Protein AF-A0A4R5LNB1-F1 (afdb_monomer_lite)

pLDDT: mean 91.98, std 10.38, range [32.25, 98.75]

Radius of gyration: 25.44 Å; chains: 1; bounding box: 56×57×67 Å

Sequence (341 aa):
MPLQDDVNAILVALEAKHQRCTYNAMATFLGISLPSLFSALGQRRPHASWIVNQKTLKPTKYTKAQEHPYLYDNPEVISSDQELATFLGQVAGTPEAEPVVTYTETACYGVDGCKGGWLFANILGGELSFGTVPNVGDLVEKVADGSHIFIDIPIGLRSKSADARLCDQEARQILKPRRTSSVFNAPIRELLSAEDYASANALSKRLINKGISKQSFNIMDKIREVDGLLQGSSKARALVREVHPEVCFWAIAEGNAMKYGKKTEEGFKERLEYIQRYLPNAGQTILAALDHYPRSYVAKDDILDAVVAAITAAHPERWATLPAAPDLDATGLPMEMVYLK

Organism: NCBI:txid2547392

Structure (mmCIF, N/CA/C/O backbone):
data_AF-A0A4R5LNB1-F1
#
_entry.id   AF-A0A4R5LNB1-F1
#
loop_
_atom_site.group_PDB
_atom_site.id
_atom_site.type_symbol
_atom_site.label_atom_id
_atom_site.label_alt_id
_atom_site.label_comp_id
_atom_site.label_asym_id
_atom_site.label_entity_id
_atom_site.label_seq_id
_atom_site.pdbx_PDB_ins_code
_atom_site.Cartn_x
_atom_site.Cartn_y
_atom_site.Cartn_z
_atom_site.occupancy
_atom_site.B_iso_or_equiv
_atom_site.auth_seq_id
_atom_site.auth_comp_id
_atom_site.auth_asym_id
_atom_site.auth_atom_id
_atom_site.pdbx_PDB_model_num
ATOM 1 N N . MET A 1 1 ? 2.591 16.943 29.808 1.00 50.84 1 MET A N 1
ATOM 2 C CA . MET A 1 1 ? 2.008 16.411 28.564 1.00 50.84 1 MET A CA 1
ATOM 3 C C . MET A 1 1 ? 0.747 15.589 28.804 1.00 50.84 1 MET A C 1
ATOM 5 O O . MET A 1 1 ? -0.245 16.043 28.265 1.00 50.84 1 MET A O 1
ATOM 9 N N . PRO A 1 2 ? 0.698 14.544 29.663 1.00 70.75 2 PRO A N 1
ATOM 10 C CA . PRO A 1 2 ? -0.504 13.693 29.770 1.00 70.75 2 PRO A CA 1
ATOM 11 C C . PRO A 1 2 ? -1.771 14.470 30.165 1.00 70.75 2 PRO A C 1
ATOM 13 O O . PRO A 1 2 ? -2.796 14.354 29.514 1.00 70.75 2 PRO A O 1
ATOM 16 N N . LEU A 1 3 ? -1.653 15.402 31.118 1.00 78.19 3 LEU A N 1
ATOM 17 C CA . LEU A 1 3 ? -2.794 16.187 31.601 1.00 78.19 3 LEU A CA 1
ATOM 18 C C . LEU A 1 3 ? -3.522 17.005 30.516 1.00 78.19 3 LEU A C 1
AT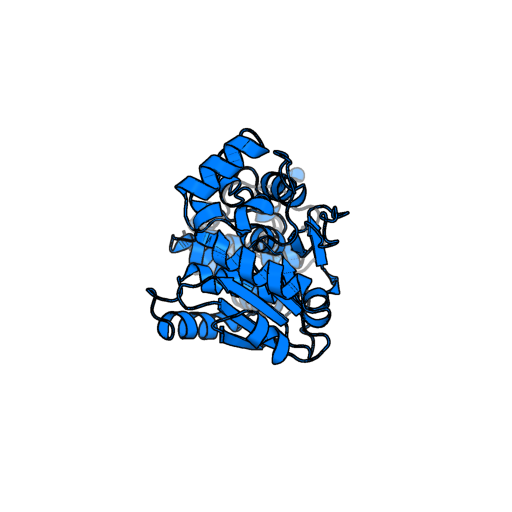OM 20 O O . LEU A 1 3 ? -4.727 17.214 30.608 1.00 78.19 3 LEU A O 1
ATOM 24 N N . GLN A 1 4 ? -2.797 17.520 29.517 1.00 80.81 4 GLN A N 1
ATOM 25 C CA . GLN A 1 4 ? -3.423 18.312 28.454 1.00 80.81 4 GLN A CA 1
ATOM 26 C C . GLN A 1 4 ? -4.252 17.417 27.529 1.00 80.81 4 GLN A C 1
ATOM 28 O O . GLN A 1 4 ? -5.324 17.827 27.085 1.00 80.81 4 GLN A O 1
ATOM 33 N N . ASP A 1 5 ? -3.749 16.212 27.269 1.00 76.69 5 ASP A N 1
ATOM 34 C CA . ASP A 1 5 ? -4.402 15.216 26.431 1.00 76.69 5 ASP A CA 1
ATOM 35 C C . ASP A 1 5 ? -5.646 14.662 27.146 1.00 76.69 5 ASP A C 1
ATOM 37 O O . ASP A 1 5 ? -6.717 14.630 26.545 1.00 76.69 5 ASP A O 1
ATOM 41 N N . ASP A 1 6 ? -5.556 14.386 28.454 1.00 85.38 6 ASP A N 1
ATOM 42 C CA . ASP A 1 6 ? -6.689 13.935 29.280 1.00 85.38 6 ASP A CA 1
ATOM 43 C C . ASP A 1 6 ? -7.822 14.976 29.332 1.00 85.38 6 ASP A C 1
ATOM 45 O O . ASP A 1 6 ? -9.002 14.656 29.174 1.00 85.38 6 ASP A O 1
ATOM 49 N N . VAL A 1 7 ? -7.475 16.257 29.513 1.00 90.50 7 VAL A N 1
ATOM 50 C CA . VAL A 1 7 ? -8.450 17.360 29.512 1.00 90.50 7 VAL A CA 1
ATOM 51 C C . VAL A 1 7 ? -9.129 17.484 28.150 1.00 90.50 7 VAL A C 1
ATOM 53 O O . VAL A 1 7 ? -10.349 17.630 28.094 1.00 90.50 7 VAL A O 1
ATOM 56 N N . ASN A 1 8 ? -8.365 17.409 27.057 1.00 87.56 8 ASN A N 1
ATOM 57 C CA . ASN A 1 8 ? -8.922 17.484 25.707 1.00 87.56 8 ASN A CA 1
ATOM 58 C C . ASN A 1 8 ? -9.829 16.283 25.396 1.00 87.56 8 ASN A C 1
ATOM 60 O O . ASN A 1 8 ? -10.899 16.480 24.828 1.00 87.56 8 ASN A O 1
ATOM 64 N N . ALA A 1 9 ? -9.459 15.068 25.809 1.00 84.94 9 ALA A N 1
ATOM 65 C CA . ALA A 1 9 ? -10.275 13.872 25.600 1.00 84.94 9 ALA A CA 1
ATOM 66 C C . ALA A 1 9 ? -11.657 13.995 26.264 1.00 84.94 9 ALA A C 1
ATOM 68 O O . ALA A 1 9 ? -12.681 13.698 25.649 1.00 84.94 9 ALA A O 1
ATOM 69 N N . ILE A 1 10 ? -11.708 14.516 27.494 1.00 93.19 10 ILE A N 1
ATOM 70 C CA . ILE A 1 10 ? -12.975 14.769 28.193 1.00 93.19 10 ILE A CA 1
ATOM 71 C C . ILE A 1 10 ? -13.798 15.848 27.478 1.00 93.19 10 ILE A C 1
ATOM 73 O O . ILE A 1 10 ? -15.010 15.698 27.346 1.00 93.19 10 ILE A O 1
ATOM 77 N N . LEU A 1 11 ? -13.170 16.930 27.002 1.00 93.88 11 LEU A N 1
ATOM 78 C CA . LEU A 1 11 ? -13.881 17.983 26.265 1.00 93.88 11 LEU A CA 1
ATOM 79 C C . LEU A 1 11 ? -14.493 17.462 24.960 1.00 93.88 11 LEU A C 1
ATOM 81 O O . LEU A 1 11 ? -15.626 17.820 24.652 1.00 93.88 11 LEU A O 1
ATOM 85 N N . VAL A 1 12 ? -13.785 16.592 24.234 1.00 88.38 12 VAL A N 1
ATOM 86 C CA . VAL A 1 12 ? -14.306 15.918 23.032 1.00 88.38 12 VAL A CA 1
ATOM 87 C C . VAL A 1 12 ? -15.528 15.065 23.374 1.00 88.38 12 VAL A C 1
ATOM 89 O O . VAL A 1 12 ? -16.555 15.184 22.713 1.00 88.38 12 VAL A O 1
ATOM 92 N N . ALA A 1 13 ? -15.459 14.264 24.441 1.00 89.81 13 ALA A N 1
ATOM 93 C CA . ALA A 1 13 ? -16.582 13.432 24.875 1.00 89.81 13 ALA A CA 1
ATOM 94 C C . ALA A 1 13 ? -17.822 14.263 25.251 1.00 89.81 13 ALA A C 1
ATOM 96 O O . ALA A 1 13 ? -18.943 13.933 24.864 1.00 89.81 13 ALA A O 1
ATOM 97 N N . LEU A 1 14 ? -17.618 15.357 25.991 1.00 94.06 14 LEU A N 1
ATOM 98 C CA . LEU A 1 14 ? -18.675 16.298 26.362 1.00 94.06 14 LEU A CA 1
ATOM 99 C C . LEU A 1 14 ? -19.299 16.960 25.129 1.00 94.06 14 LEU A C 1
ATOM 101 O O . LEU A 1 14 ? -20.522 17.032 25.026 1.00 94.06 14 LEU A O 1
ATOM 105 N N . GLU A 1 15 ? -18.471 17.386 24.175 1.00 92.88 15 GLU A N 1
ATOM 106 C CA . GLU A 1 15 ? -18.930 17.990 22.927 1.00 92.88 15 GLU A CA 1
ATOM 107 C C . GLU A 1 15 ? -19.766 17.020 22.096 1.00 92.88 15 GLU A C 1
ATOM 109 O O . GLU A 1 15 ? -20.862 17.386 21.688 1.00 92.88 15 GLU A O 1
ATOM 114 N N . ALA A 1 16 ? -19.322 15.772 21.927 1.00 87.12 16 ALA A N 1
ATOM 115 C CA . ALA A 1 16 ? -20.009 14.765 21.116 1.00 87.12 16 ALA A CA 1
ATOM 116 C C . ALA A 1 16 ? -21.446 14.464 21.584 1.00 87.12 16 ALA A C 1
ATOM 118 O O . ALA A 1 16 ? -22.304 14.093 20.784 1.00 87.12 16 ALA A O 1
ATOM 119 N N . LYS A 1 17 ? -21.736 14.623 22.882 1.00 91.19 17 LYS A N 1
ATOM 120 C CA . LYS A 1 17 ? -23.074 14.390 23.459 1.00 91.19 17 LYS A CA 1
ATOM 121 C C . LYS A 1 17 ? -23.791 15.671 23.889 1.00 91.19 17 LYS A C 1
ATOM 123 O O . LYS A 1 17 ? -24.790 15.595 24.601 1.00 91.19 17 LYS A O 1
ATOM 128 N N . HIS A 1 18 ? -23.283 16.838 23.487 1.00 94.81 18 HIS A N 1
ATOM 129 C CA . HIS A 1 18 ? -23.789 18.153 23.896 1.00 94.81 18 HIS A CA 1
ATOM 130 C C . HIS A 1 18 ? -23.947 18.270 25.428 1.00 94.81 18 HIS A C 1
ATOM 132 O O . HIS A 1 18 ? -24.907 18.850 25.938 1.00 94.81 18 HIS A O 1
ATOM 138 N N . GLN A 1 19 ? -23.017 17.685 26.182 1.00 97.31 19 GLN A N 1
ATOM 139 C CA . GLN A 1 19 ? -23.106 17.517 27.626 1.00 97.31 19 GLN A CA 1
ATOM 140 C C . GLN A 1 19 ? -22.237 18.549 28.349 1.00 97.31 19 GLN A C 1
ATOM 142 O O . GLN A 1 19 ? -21.044 18.679 28.096 1.00 97.31 19 GLN A O 1
ATOM 147 N N . ARG A 1 20 ? -22.810 19.269 29.318 1.00 98.12 20 ARG A N 1
ATOM 148 C CA . ARG A 1 20 ? -22.049 20.170 30.200 1.00 98.12 20 ARG A CA 1
ATOM 149 C C . ARG A 1 20 ? -21.542 19.439 31.440 1.00 98.12 20 ARG A C 1
ATOM 151 O O . ARG A 1 20 ? -22.225 18.557 31.963 1.00 98.12 20 ARG A O 1
ATOM 158 N N . CYS A 1 21 ? -20.385 19.862 31.948 1.00 97.56 21 CYS A N 1
ATOM 159 C CA . CYS A 1 21 ? -19.756 19.326 33.158 1.00 97.56 21 CYS A CA 1
ATOM 160 C C . CYS A 1 21 ? -19.259 20.456 34.068 1.00 97.56 21 CYS A C 1
ATOM 162 O O . CYS A 1 21 ? -18.798 21.493 33.598 1.00 97.56 21 CYS A O 1
ATOM 164 N N . THR A 1 22 ? -19.362 20.305 35.386 1.00 98.19 22 THR A N 1
ATOM 165 C CA . THR A 1 22 ? -18.866 21.330 36.314 1.00 98.19 22 THR A CA 1
ATOM 166 C C . THR A 1 22 ? -17.343 21.291 36.460 1.00 98.19 22 THR A C 1
ATOM 168 O O . THR A 1 22 ? -16.728 20.227 36.404 1.00 98.19 22 THR A O 1
ATOM 171 N N . TYR A 1 23 ? -16.719 22.446 36.738 1.00 97.31 23 TYR A N 1
ATOM 172 C CA . TYR A 1 23 ? -15.270 22.501 37.013 1.00 97.31 23 TYR A CA 1
ATOM 173 C C . TYR A 1 23 ? -14.838 21.542 38.133 1.00 97.31 23 TYR A C 1
ATOM 175 O O . TYR A 1 23 ? -13.774 20.939 38.043 1.00 97.31 23 TYR A O 1
ATOM 183 N N . ASN A 1 24 ? -15.658 21.403 39.181 1.00 95.38 24 ASN A N 1
ATOM 184 C CA . ASN A 1 24 ? -15.352 20.534 40.317 1.00 95.38 24 ASN A CA 1
ATOM 185 C C . ASN A 1 24 ? -15.401 19.056 39.923 1.00 95.38 24 ASN A C 1
ATOM 187 O O . ASN A 1 24 ? -14.468 18.333 40.246 1.00 95.38 24 ASN A O 1
ATOM 191 N N . ALA A 1 25 ? -16.433 18.627 39.189 1.00 96.38 25 ALA A N 1
ATOM 192 C CA . ALA A 1 25 ? -16.536 17.252 38.702 1.00 96.38 25 ALA A CA 1
ATOM 193 C C . ALA A 1 25 ? -15.307 16.855 37.871 1.00 96.38 25 ALA A C 1
ATOM 195 O O . ALA A 1 25 ? -14.682 15.830 38.133 1.00 96.38 25 ALA A O 1
ATOM 196 N N . MET A 1 26 ? -14.911 17.713 36.927 1.00 96.44 26 MET A N 1
ATOM 197 C CA . MET A 1 26 ? -13.754 17.463 36.068 1.00 96.44 26 MET A CA 1
ATOM 198 C C . MET A 1 26 ? -12.425 17.471 36.835 1.00 96.44 26 MET A C 1
ATOM 200 O O . MET A 1 26 ? -11.578 16.611 36.605 1.00 96.44 26 MET A O 1
ATOM 204 N N . ALA A 1 27 ? -12.226 18.424 37.752 1.00 94.50 27 ALA A N 1
ATOM 205 C CA . ALA A 1 27 ? -10.997 18.505 38.541 1.00 94.50 27 ALA A CA 1
ATOM 206 C C . ALA A 1 27 ? -10.837 17.300 39.479 1.00 94.50 27 ALA A C 1
ATOM 208 O O . ALA A 1 27 ? -9.753 16.721 39.543 1.00 94.50 27 ALA A O 1
ATOM 209 N N . THR A 1 28 ? -11.918 16.899 40.156 1.00 93.44 28 THR A N 1
ATOM 210 C CA . THR A 1 28 ? -11.928 15.723 41.034 1.00 93.44 28 THR A CA 1
ATOM 211 C C . THR A 1 28 ? -11.661 14.446 40.244 1.00 93.44 28 THR A C 1
ATOM 213 O O . THR A 1 28 ? -10.792 13.676 40.640 1.00 93.44 28 THR A O 1
ATOM 216 N N . PHE A 1 29 ? -12.325 14.261 39.099 1.00 94.44 29 PHE A N 1
ATOM 217 C CA . PHE A 1 29 ? -12.130 13.088 38.242 1.00 94.44 29 PHE A CA 1
ATOM 218 C C . PHE A 1 29 ? -10.677 12.933 37.768 1.00 94.44 29 PHE A C 1
ATOM 220 O O . PHE A 1 29 ? -10.122 11.841 37.805 1.00 94.44 29 PHE A O 1
ATOM 227 N N . LEU A 1 30 ? -10.035 14.035 37.371 1.00 91.25 30 LEU A N 1
ATOM 228 C CA . LEU A 1 30 ? -8.635 14.039 36.932 1.00 91.25 30 LEU A CA 1
ATOM 229 C C . LEU A 1 30 ? -7.626 13.968 38.093 1.00 91.25 30 LEU A C 1
ATOM 231 O O . LEU A 1 30 ? -6.423 13.889 37.852 1.00 91.25 30 LEU A O 1
ATOM 235 N N . GLY A 1 31 ? -8.079 14.052 39.348 1.00 92.25 31 GLY A N 1
ATOM 236 C CA . GLY A 1 31 ? -7.196 14.112 40.513 1.00 92.25 31 GLY A CA 1
ATOM 237 C C . GLY A 1 31 ? -6.321 15.372 40.555 1.00 92.25 31 GLY A C 1
ATOM 238 O O . GLY A 1 31 ? -5.196 15.324 41.056 1.00 92.25 31 GLY A O 1
ATOM 239 N N . ILE A 1 32 ? -6.804 16.502 40.021 1.00 92.69 32 ILE A N 1
ATOM 240 C CA . ILE A 1 32 ? -6.047 17.762 39.916 1.00 92.69 32 ILE A CA 1
ATOM 241 C C . ILE A 1 32 ? -6.711 18.922 40.662 1.00 92.69 32 ILE A C 1
ATOM 243 O O . ILE A 1 32 ? -7.902 18.928 40.958 1.00 92.69 32 ILE A O 1
ATOM 247 N N . SER A 1 33 ? -5.932 19.976 40.915 1.00 94.31 33 SER A N 1
ATOM 248 C CA . SER A 1 33 ? -6.455 21.226 41.472 1.00 94.31 33 SER A CA 1
ATOM 249 C C . SER A 1 33 ? -7.213 22.058 40.424 1.00 94.31 33 SER A C 1
ATOM 251 O O . SER A 1 33 ? -6.876 22.035 39.238 1.00 94.31 33 SER A O 1
ATOM 253 N N . LEU A 1 34 ? -8.180 22.879 40.854 1.00 93.44 34 LEU A N 1
ATOM 254 C CA . LEU A 1 34 ? -8.866 23.830 39.964 1.00 93.44 34 LEU A CA 1
ATOM 255 C C . LEU A 1 34 ? -7.900 24.781 39.226 1.00 93.44 34 LEU A C 1
ATOM 257 O O . LEU A 1 34 ? -8.084 24.971 38.026 1.00 93.44 34 LEU A O 1
ATOM 261 N N . PRO A 1 35 ? -6.858 25.362 39.858 1.00 94.94 35 PRO A N 1
ATOM 262 C CA . PRO A 1 35 ? -5.843 26.129 39.132 1.00 94.94 35 PRO A CA 1
ATOM 263 C C . PRO A 1 35 ? -5.155 25.336 38.013 1.00 94.94 35 PRO A C 1
ATOM 265 O O . PRO A 1 35 ? -4.962 25.870 36.921 1.00 94.94 35 PRO A O 1
ATOM 268 N N . SER A 1 36 ? -4.823 24.064 38.259 1.00 90.69 36 SER A N 1
ATOM 269 C CA . SER A 1 36 ? -4.249 23.173 37.242 1.00 90.69 36 SER A CA 1
ATOM 270 C C . SER A 1 36 ? -5.229 22.938 36.093 1.00 90.69 36 SER A C 1
ATOM 272 O O . SER A 1 36 ? -4.831 23.038 34.935 1.00 90.69 36 SER A O 1
ATOM 274 N N . LEU A 1 37 ? -6.511 22.713 36.404 1.00 93.81 37 LEU A N 1
ATOM 275 C CA . LEU A 1 37 ? -7.564 22.582 35.399 1.00 93.81 37 LEU A CA 1
ATOM 276 C C . LEU A 1 37 ? -7.710 23.862 34.564 1.00 93.81 37 LEU A C 1
ATOM 278 O O . LEU A 1 37 ? -7.733 23.791 33.342 1.00 93.81 37 LEU A O 1
ATOM 282 N N . PHE A 1 38 ? -7.758 25.043 35.188 1.00 93.25 38 PHE A N 1
ATOM 283 C CA . PHE A 1 38 ? -7.846 26.315 34.459 1.00 93.25 38 PHE A CA 1
ATOM 284 C C . PHE A 1 38 ? -6.639 26.553 33.550 1.00 93.25 38 PHE A C 1
ATOM 286 O O . PHE A 1 38 ? -6.808 27.045 32.435 1.00 93.25 38 PHE A O 1
ATOM 293 N N . SER A 1 39 ? -5.440 26.185 34.008 1.00 90.81 39 SER A N 1
ATOM 294 C CA . SER A 1 39 ? -4.227 26.232 33.189 1.00 90.81 39 SER A CA 1
ATOM 295 C C . SER A 1 39 ? -4.351 25.325 31.957 1.00 90.81 39 SER A C 1
ATOM 297 O O . SER A 1 39 ? -4.076 25.768 30.844 1.00 90.81 39 SER A O 1
ATOM 299 N N . ALA A 1 40 ? -4.844 24.095 32.141 1.00 89.94 40 ALA A N 1
ATOM 300 C CA . ALA A 1 40 ? -5.009 23.112 31.068 1.00 89.94 40 ALA A CA 1
ATOM 301 C C . ALA A 1 40 ? -6.149 23.451 30.085 1.00 89.94 40 ALA A C 1
ATOM 303 O O . ALA A 1 40 ? -6.015 23.246 28.879 1.00 89.94 40 ALA A O 1
ATOM 304 N N . LEU A 1 41 ? -7.259 24.027 30.560 1.00 92.25 41 LEU A N 1
ATOM 305 C CA . LEU A 1 41 ? -8.331 24.540 29.692 1.00 92.25 41 LEU A CA 1
ATOM 306 C C . LEU A 1 41 ? -7.824 25.684 28.795 1.00 92.25 41 LEU A C 1
ATOM 308 O O . LEU A 1 41 ? -8.245 25.826 27.643 1.00 92.25 41 LEU A O 1
ATOM 312 N N . GLY A 1 42 ? -6.873 26.474 29.298 1.00 89.94 42 GLY A N 1
ATOM 313 C CA . GLY A 1 42 ? -6.206 27.528 28.547 1.00 89.94 42 GLY A CA 1
ATOM 314 C C . GLY A 1 42 ? -7.132 28.698 28.204 1.00 89.94 42 GLY A C 1
ATOM 315 O O . GLY A 1 42 ? -7.932 29.161 29.020 1.00 89.94 42 GLY A O 1
A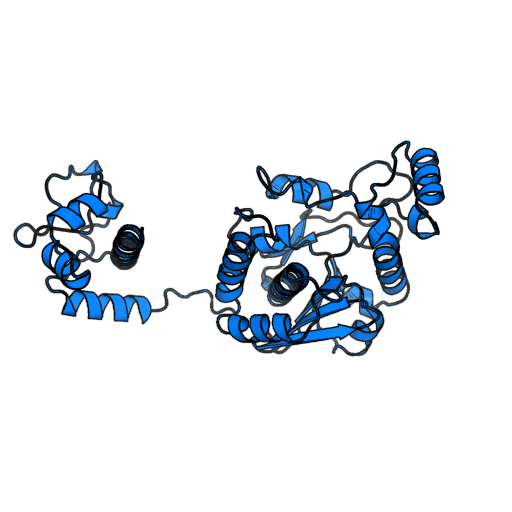TOM 316 N N . GLN A 1 43 ? -6.984 29.238 26.993 1.00 89.94 43 GLN A N 1
ATOM 317 C CA . GLN A 1 43 ? -7.776 30.384 26.541 1.00 89.94 43 GLN A CA 1
ATOM 318 C C . GLN A 1 43 ? -9.249 30.013 26.324 1.00 89.94 43 GLN A C 1
ATOM 320 O O . GLN A 1 43 ? -9.562 28.924 25.845 1.00 89.94 43 GLN A O 1
ATOM 325 N N . ARG A 1 44 ? -10.148 30.964 26.615 1.00 92.31 44 ARG A N 1
ATOM 326 C CA . ARG A 1 44 ? -11.598 30.811 26.424 1.00 92.31 44 ARG A CA 1
ATOM 327 C C . ARG A 1 44 ? -11.922 30.607 24.948 1.00 92.31 44 ARG A C 1
ATOM 329 O O . ARG A 1 44 ? -11.619 31.473 24.129 1.00 92.31 44 ARG A O 1
ATOM 336 N N . ARG A 1 45 ? -12.550 29.479 24.634 1.00 93.88 45 ARG A N 1
ATOM 337 C CA . ARG A 1 45 ? -12.930 29.061 23.280 1.00 93.88 45 ARG A CA 1
ATOM 338 C C . ARG A 1 45 ? -14.164 28.154 23.338 1.00 93.88 45 ARG A C 1
ATOM 340 O O . ARG A 1 45 ? -14.334 27.508 24.374 1.00 93.88 45 ARG A O 1
ATOM 347 N N . PRO A 1 46 ? -14.950 28.036 22.251 1.00 91.44 46 PRO A N 1
ATOM 348 C CA . PRO A 1 46 ? -16.152 27.199 22.208 1.00 91.44 46 PRO A CA 1
ATOM 349 C C . PRO A 1 46 ? -15.951 25.804 22.808 1.00 91.44 46 PRO A C 1
ATOM 351 O O . PRO A 1 46 ? -16.666 25.424 23.729 1.00 91.44 46 PRO A O 1
ATOM 354 N N . HIS A 1 47 ? -14.885 25.114 22.408 1.00 89.38 47 HIS A N 1
ATOM 355 C CA . HIS A 1 47 ? -14.556 23.774 22.896 1.00 89.38 47 HIS A CA 1
ATOM 356 C C . HIS A 1 47 ? -14.357 23.680 24.425 1.00 89.38 47 HIS A C 1
ATOM 358 O O . HIS A 1 47 ? -14.727 22.698 25.048 1.00 89.38 47 HIS A O 1
ATOM 364 N N . ALA A 1 48 ? -13.815 24.715 25.077 1.00 94.38 48 ALA A N 1
ATOM 365 C CA . ALA A 1 48 ? -13.615 24.724 26.533 1.00 94.38 48 ALA A CA 1
ATOM 366 C C . ALA A 1 48 ? -14.850 25.229 27.310 1.00 94.38 48 ALA A C 1
ATOM 368 O O . ALA A 1 48 ? -14.852 25.228 28.544 1.00 94.38 48 ALA A O 1
ATOM 369 N N . SER A 1 49 ? -15.894 25.686 26.607 1.00 96.50 49 SER A N 1
ATOM 370 C CA . SER A 1 49 ? -17.105 26.250 27.216 1.00 96.50 49 SER A CA 1
ATOM 371 C C . SER A 1 49 ? -18.052 25.193 27.802 1.00 96.50 49 SER A C 1
ATOM 373 O O . SER A 1 49 ? -18.908 25.541 28.614 1.00 96.50 49 SER A O 1
ATOM 375 N N . TRP A 1 50 ? -17.845 23.910 27.473 1.00 97.44 50 TRP A N 1
ATOM 376 C CA . TRP A 1 50 ? -18.558 22.767 28.059 1.00 97.44 50 TRP A CA 1
ATOM 377 C C . TRP A 1 50 ? -18.344 22.621 29.569 1.00 97.44 50 TRP A C 1
ATOM 379 O O . TRP A 1 50 ? -19.170 22.013 30.255 1.00 97.44 50 TRP A O 1
ATOM 389 N N . ILE A 1 51 ? -17.268 23.214 30.101 1.00 98.00 51 ILE A N 1
ATOM 390 C CA . ILE A 1 51 ? -17.000 23.230 31.537 1.00 98.00 51 ILE A CA 1
ATOM 391 C C . ILE A 1 51 ? -17.594 24.481 32.178 1.00 98.00 51 ILE A C 1
ATOM 393 O O . ILE A 1 51 ? -17.212 25.615 31.871 1.00 98.00 51 ILE A O 1
ATOM 397 N N . VAL A 1 52 ? -18.523 24.270 33.107 1.00 97.69 52 VAL A N 1
ATOM 398 C CA . VAL A 1 52 ? -19.386 25.316 33.655 1.00 97.69 52 VAL A CA 1
ATOM 399 C C . VAL A 1 52 ? -19.267 25.470 35.165 1.00 97.69 52 VAL A C 1
ATOM 401 O O . VAL A 1 52 ? -18.803 24.599 35.903 1.00 97.69 52 VAL A O 1
ATOM 404 N N . ASN A 1 53 ? -19.698 26.627 35.657 1.00 96.50 53 ASN A N 1
ATOM 405 C CA . ASN A 1 53 ? -19.804 26.874 37.084 1.00 96.50 53 ASN A CA 1
ATOM 406 C C . ASN A 1 53 ? -21.019 26.136 37.665 1.00 96.50 53 ASN A C 1
ATOM 408 O O . ASN A 1 53 ? -22.117 26.239 37.129 1.00 96.50 53 ASN A O 1
ATOM 412 N N . GLN A 1 54 ? -20.841 25.463 38.802 1.00 93.56 54 GLN A N 1
ATOM 413 C CA . GLN A 1 54 ? -21.894 24.667 39.445 1.00 93.56 54 GLN A CA 1
ATOM 414 C C . GLN A 1 54 ? -23.133 25.481 39.860 1.00 93.56 54 GLN A C 1
ATOM 416 O O . GLN A 1 54 ? -24.229 24.939 39.901 1.00 93.56 54 GLN A O 1
ATOM 421 N N . LYS A 1 55 ? -22.988 26.781 40.158 1.00 92.81 55 LYS A N 1
ATOM 422 C CA . LYS A 1 55 ? -24.110 27.643 40.567 1.00 92.81 55 LYS A CA 1
ATOM 423 C C . LYS A 1 55 ? -24.827 28.276 39.383 1.00 92.81 55 LYS A C 1
ATOM 425 O O . LYS A 1 55 ? -26.045 28.380 39.394 1.00 92.81 55 LYS A O 1
ATOM 430 N N . THR A 1 56 ? -24.078 28.763 38.394 1.00 95.25 56 THR A N 1
ATOM 431 C CA . THR A 1 56 ? -24.673 29.489 37.259 1.00 95.25 56 THR A CA 1
ATOM 432 C C . THR A 1 56 ? -25.018 28.582 36.085 1.00 95.25 56 THR A C 1
ATOM 434 O O . THR A 1 56 ? -25.748 29.016 35.199 1.00 95.25 56 THR A O 1
ATOM 437 N N . LEU A 1 57 ? -24.464 27.364 36.053 1.00 94.69 57 LEU A N 1
ATOM 438 C CA . LEU A 1 57 ? -24.519 26.415 34.934 1.00 94.69 57 LEU A CA 1
ATOM 439 C C . LEU A 1 57 ? -24.015 27.007 33.607 1.00 94.69 57 LEU A C 1
ATOM 441 O O . LEU A 1 57 ? -24.349 26.524 32.523 1.00 94.69 57 LEU A O 1
ATOM 445 N N . LYS A 1 58 ? -23.193 28.060 33.709 1.00 95.44 58 LYS A N 1
ATOM 446 C CA . LYS A 1 58 ? -22.575 28.782 32.595 1.00 95.44 58 LYS A CA 1
ATOM 447 C C . LYS A 1 58 ? -21.052 28.769 32.714 1.00 95.44 58 LYS A C 1
ATOM 449 O O . LYS A 1 58 ? -20.526 28.764 33.836 1.00 95.44 58 LYS A O 1
ATOM 454 N N . PRO A 1 59 ? -20.330 28.813 31.588 1.00 95.62 59 PRO A N 1
ATOM 455 C CA . PRO A 1 59 ? -18.881 28.928 31.597 1.00 95.62 59 PRO A CA 1
ATOM 456 C C . PRO A 1 59 ? -18.453 30.297 32.151 1.00 95.62 59 PRO A C 1
ATOM 458 O O . PRO A 1 59 ? -19.068 31.337 31.905 1.00 95.62 59 PRO A O 1
ATOM 461 N N . THR A 1 60 ? -17.405 30.315 32.977 1.00 93.50 60 THR A N 1
ATOM 462 C CA . THR A 1 60 ? -17.057 31.509 33.766 1.00 93.50 60 THR A CA 1
ATOM 463 C C . THR A 1 60 ? -16.314 32.547 32.921 1.00 93.50 60 THR A C 1
ATOM 465 O O . THR A 1 60 ? -15.211 32.287 32.439 1.00 93.50 60 THR A O 1
ATOM 468 N N . LYS A 1 61 ? -16.871 33.765 32.816 1.00 92.50 61 LYS A N 1
ATOM 469 C CA . LYS A 1 61 ? -16.301 34.912 32.069 1.00 92.50 61 LYS A CA 1
ATOM 470 C C . LYS A 1 61 ? -16.215 34.706 30.545 1.00 92.50 61 LYS A C 1
ATOM 472 O O . LYS A 1 61 ? -15.317 35.258 29.912 1.00 92.50 61 LYS A O 1
ATOM 477 N N . TYR A 1 62 ? -17.114 33.914 29.969 1.00 95.44 62 TYR A N 1
ATOM 478 C CA . TYR A 1 62 ? -17.241 33.770 28.518 1.00 95.44 62 TYR A CA 1
ATOM 479 C C . TYR A 1 62 ? -18.160 34.855 27.947 1.00 95.44 62 TYR A C 1
ATOM 481 O O . TYR A 1 62 ? -19.104 35.291 28.606 1.00 95.44 62 TYR A O 1
ATOM 489 N N . THR A 1 63 ? -17.870 35.308 26.727 1.00 93.88 63 THR A N 1
ATOM 490 C CA . THR A 1 63 ? -18.841 36.046 25.909 1.00 93.88 63 THR A CA 1
ATOM 491 C C . THR A 1 63 ? -19.676 35.063 25.090 1.00 93.88 63 THR A C 1
ATOM 493 O O . THR A 1 63 ? -19.239 33.944 24.833 1.00 93.88 63 THR A O 1
ATOM 496 N N . LYS A 1 64 ? -20.841 35.495 24.593 1.00 89.50 64 LYS A N 1
ATOM 497 C CA . LYS A 1 64 ? -21.719 34.649 23.763 1.00 89.50 64 LYS A CA 1
ATOM 498 C C . LYS A 1 64 ? -21.021 34.066 22.523 1.00 89.50 64 LYS A C 1
ATOM 500 O O . LYS A 1 64 ? -21.333 32.959 22.121 1.00 89.50 64 LYS A O 1
ATOM 505 N N . ALA A 1 65 ? -20.067 34.794 21.937 1.00 89.81 65 ALA A N 1
ATOM 506 C CA . ALA A 1 65 ? -19.292 34.339 20.777 1.00 89.81 65 ALA A CA 1
ATOM 507 C C . ALA A 1 65 ? -18.205 33.303 21.128 1.00 89.81 65 ALA A C 1
ATOM 509 O O . ALA A 1 65 ? -17.645 32.672 20.239 1.00 89.81 65 ALA A O 1
ATOM 510 N N . GLN A 1 66 ? -17.868 33.162 22.413 1.00 90.81 66 GLN A N 1
ATOM 511 C CA . GLN A 1 66 ? -16.894 32.190 22.915 1.00 90.81 66 GLN A CA 1
ATOM 512 C C . GLN A 1 66 ? -17.562 30.916 23.442 1.00 90.81 66 GLN A C 1
ATOM 514 O O . GLN A 1 66 ? -16.857 29.965 23.773 1.00 90.81 66 GLN A O 1
ATOM 519 N N . GLU A 1 67 ? -18.889 30.909 23.569 1.00 93.88 67 GLU A N 1
ATOM 520 C CA . GLU A 1 67 ? -19.677 29.737 23.942 1.00 93.88 67 GLU A CA 1
ATOM 521 C C . GLU A 1 67 ? -19.880 28.835 22.721 1.00 93.88 67 GLU A C 1
ATOM 523 O O . GLU A 1 67 ? -19.972 29.309 21.587 1.00 93.88 67 GLU A O 1
ATOM 528 N N . HIS A 1 68 ? -19.938 27.526 22.948 1.00 94.69 68 HIS A N 1
ATOM 529 C CA . HIS A 1 68 ? -20.306 26.587 21.900 1.00 94.69 68 HIS A CA 1
ATOM 530 C C . HIS A 1 68 ? -21.756 26.845 21.443 1.00 94.69 68 HIS A C 1
ATOM 532 O O . HIS A 1 68 ? -22.616 27.055 22.303 1.00 94.69 68 HIS A O 1
ATOM 538 N N . PRO A 1 69 ? -22.072 26.817 20.131 1.00 91.25 69 PRO A N 1
ATOM 539 C CA . PRO A 1 69 ? -23.429 27.090 19.640 1.00 91.25 69 PRO A CA 1
ATOM 540 C C . PRO A 1 69 ? -24.506 26.198 20.269 1.00 91.25 69 PRO A C 1
ATOM 542 O O . PRO A 1 69 ? -25.614 26.660 20.519 1.00 91.25 69 PRO A O 1
ATOM 545 N N . TYR A 1 70 ? -24.138 24.952 20.575 1.00 94.25 70 TYR A N 1
ATOM 546 C CA . TYR A 1 70 ? -25.016 23.917 21.127 1.00 94.25 70 TYR A CA 1
ATOM 547 C C . TYR A 1 70 ? -24.887 23.732 22.646 1.00 94.25 70 TYR A C 1
ATOM 549 O O . TYR A 1 70 ? -25.343 22.737 23.204 1.00 94.25 70 TYR A O 1
ATOM 557 N N . LEU A 1 71 ? -24.243 24.676 23.343 1.00 94.12 71 LEU A N 1
ATOM 558 C CA . LEU A 1 71 ? -23.899 24.542 24.764 1.00 94.12 71 LEU A CA 1
ATOM 559 C C . LEU A 1 71 ? -25.111 24.266 25.673 1.00 94.12 71 LEU A C 1
ATOM 561 O O . LEU A 1 71 ? -24.963 23.676 26.742 1.00 94.12 71 LEU A O 1
ATOM 565 N N . TYR A 1 72 ? -26.301 24.709 25.269 1.00 94.69 72 TYR A N 1
ATOM 566 C CA . TYR A 1 72 ? -27.527 24.623 26.064 1.00 94.69 72 TYR A CA 1
ATOM 567 C C . TYR A 1 72 ? -28.564 23.644 25.500 1.00 94.69 72 TYR A C 1
ATOM 569 O O . TYR A 1 72 ? -29.691 23.640 25.989 1.00 94.69 72 TYR A O 1
ATOM 577 N N . ASP A 1 73 ? -28.201 22.823 24.510 1.00 91.81 73 ASP A N 1
ATOM 578 C CA . ASP A 1 73 ? -29.115 21.847 23.900 1.00 91.81 73 ASP A CA 1
ATOM 579 C C . ASP A 1 73 ? -29.565 20.782 24.908 1.00 91.81 73 ASP A C 1
ATOM 581 O O . ASP A 1 73 ? -30.726 20.373 24.910 1.00 91.81 73 ASP A O 1
ATOM 585 N N . ASN A 1 74 ? -28.663 20.373 25.806 1.00 91.69 74 ASN A N 1
ATOM 586 C CA . ASN A 1 74 ? -28.972 19.473 26.910 1.00 91.69 74 ASN A CA 1
ATOM 587 C C . ASN A 1 74 ? -29.115 20.261 28.230 1.00 91.69 74 ASN A C 1
ATOM 589 O O . ASN A 1 74 ? -28.160 20.936 28.643 1.00 91.69 74 ASN A O 1
ATOM 593 N N . PRO A 1 75 ? -30.271 20.201 28.923 1.00 91.94 75 PRO A N 1
ATOM 594 C CA . PRO A 1 75 ? -30.460 20.869 30.210 1.00 91.94 75 PRO A CA 1
ATOM 595 C C . PRO A 1 75 ? -29.665 20.231 31.361 1.00 91.94 75 PRO A C 1
ATOM 597 O O . PRO A 1 75 ? -29.392 20.928 32.342 1.00 91.94 75 PRO A O 1
ATOM 600 N N . GLU A 1 76 ? -29.281 18.956 31.255 1.00 94.62 76 GLU A N 1
ATOM 601 C CA . GLU A 1 76 ? -28.567 18.223 32.302 1.00 94.62 76 GLU A CA 1
ATOM 602 C C . GLU A 1 76 ? -27.093 18.639 32.395 1.00 94.62 76 GLU A C 1
ATOM 604 O O . GLU A 1 76 ? -26.446 18.976 31.399 1.00 94.62 76 GLU A O 1
ATOM 609 N N . VAL A 1 77 ? -26.540 18.623 33.612 1.00 97.06 77 VAL A N 1
ATOM 610 C CA . VAL A 1 77 ? -25.146 19.003 33.877 1.00 97.06 77 VAL A CA 1
ATOM 611 C C . VAL A 1 77 ? -24.510 17.990 34.816 1.00 97.06 77 VAL A C 1
ATOM 613 O O . VAL A 1 77 ? -24.980 17.804 35.935 1.00 97.06 77 VAL A O 1
ATOM 616 N N . ILE A 1 78 ? -23.392 17.410 34.385 1.00 97.62 78 ILE A N 1
ATOM 617 C CA . ILE A 1 78 ? -22.574 16.511 35.199 1.00 97.62 78 ILE A CA 1
ATOM 618 C C . ILE A 1 78 ? -21.929 17.311 36.330 1.00 97.62 78 ILE A C 1
ATOM 620 O O . ILE A 1 78 ? -21.172 18.261 36.102 1.00 97.62 78 ILE A O 1
ATOM 624 N N . SER A 1 79 ? -22.234 16.934 37.564 1.00 96.12 79 SER A N 1
ATOM 625 C CA . SER A 1 79 ? -21.904 17.689 38.772 1.00 96.12 79 SER A CA 1
ATOM 626 C C . SER A 1 79 ? -20.992 16.942 39.745 1.00 96.12 79 SER A C 1
ATOM 628 O O . SER A 1 79 ? -20.429 17.576 40.641 1.00 96.12 79 SER A O 1
ATOM 630 N N . SER A 1 80 ? -20.772 15.642 39.527 1.00 95.56 80 SER A N 1
ATOM 631 C CA . SER A 1 80 ? -19.816 14.819 40.274 1.00 95.56 80 SER A CA 1
ATOM 632 C C . SER A 1 80 ? -18.839 14.069 39.362 1.00 95.56 80 SER A C 1
ATOM 634 O O . SER A 1 80 ? -19.076 13.879 38.170 1.00 95.56 80 SER A O 1
ATOM 636 N N . ASP A 1 81 ? -17.719 13.639 39.933 1.00 92.00 81 ASP A N 1
ATOM 637 C CA . ASP A 1 81 ? -16.735 12.763 39.296 1.00 92.00 81 ASP A CA 1
ATOM 638 C C . ASP A 1 81 ? -17.314 11.381 38.964 1.00 92.00 81 ASP A C 1
ATOM 640 O O . ASP A 1 81 ? -17.014 10.843 37.903 1.00 92.00 81 ASP A O 1
ATOM 644 N N . GLN A 1 82 ? -18.197 10.834 39.806 1.00 90.25 82 GLN A N 1
ATOM 645 C CA . GLN A 1 82 ? -18.880 9.565 39.532 1.00 90.25 82 GLN A CA 1
ATOM 646 C C . GLN A 1 82 ? -19.847 9.667 38.341 1.00 90.25 82 GLN A C 1
ATOM 648 O O . GLN A 1 82 ? -19.910 8.755 37.512 1.00 90.25 82 GLN A O 1
ATOM 653 N N . GLU A 1 83 ? -20.589 10.774 38.227 1.00 95.12 83 GLU A N 1
ATOM 654 C CA . GLU A 1 83 ? -21.418 11.067 37.049 1.00 95.12 83 GLU A CA 1
ATOM 655 C C . GLU A 1 83 ? -20.550 11.234 35.803 1.00 95.12 83 GLU A C 1
ATOM 657 O O . GLU A 1 83 ? -20.891 10.694 34.755 1.00 95.12 83 GLU A O 1
ATOM 662 N N . LEU A 1 84 ? -19.403 11.916 35.917 1.00 94.69 84 LEU A N 1
ATOM 663 C CA . LEU A 1 84 ? -18.466 12.066 34.806 1.00 94.69 84 LEU A CA 1
ATOM 664 C C . LEU A 1 84 ? -17.872 10.719 34.385 1.00 94.69 84 LEU A C 1
ATOM 666 O O . LEU A 1 84 ? -17.828 10.432 33.197 1.00 94.69 84 LEU A O 1
ATOM 670 N N . ALA A 1 85 ? -17.479 9.867 35.331 1.00 87.06 85 ALA A N 1
ATOM 671 C CA . ALA A 1 85 ? -16.990 8.521 35.051 1.00 87.06 85 ALA A CA 1
ATOM 672 C C . ALA A 1 85 ? -18.064 7.660 34.368 1.00 87.06 85 ALA A C 1
ATOM 674 O O . ALA A 1 85 ? -17.772 6.953 33.407 1.00 87.06 85 ALA A O 1
ATOM 675 N N . THR A 1 86 ? -19.315 7.759 34.827 1.00 88.75 86 THR A N 1
ATOM 676 C CA . THR A 1 86 ? -20.457 7.052 34.227 1.00 88.75 86 THR A CA 1
ATOM 677 C C . THR A 1 86 ? -20.725 7.555 32.813 1.00 88.75 86 THR A C 1
ATOM 679 O O . THR A 1 86 ? -20.855 6.750 31.897 1.00 88.75 86 THR A O 1
ATOM 682 N N . PHE A 1 87 ? -20.742 8.874 32.617 1.00 92.88 87 PHE A N 1
ATOM 683 C CA . PHE A 1 87 ? -20.884 9.502 31.309 1.00 92.88 87 PHE A CA 1
ATOM 684 C C . PHE A 1 87 ? -19.759 9.085 30.367 1.00 92.88 87 PHE A C 1
ATOM 686 O O . PHE A 1 87 ? -20.036 8.645 29.264 1.00 92.88 87 PHE A O 1
ATOM 693 N N . LEU A 1 88 ? -18.498 9.154 30.794 1.00 87.50 88 LEU A N 1
ATOM 694 C CA . LEU A 1 88 ? -17.362 8.742 29.970 1.00 87.50 88 LEU A CA 1
ATOM 695 C C . LEU A 1 88 ? -17.405 7.242 29.668 1.00 87.50 88 LEU A C 1
ATOM 697 O O . LEU A 1 88 ? -17.091 6.851 28.552 1.00 87.50 88 LEU A O 1
ATOM 701 N N . GLY A 1 89 ? -17.872 6.412 30.604 1.00 80.62 89 GLY A N 1
ATOM 702 C CA . GLY A 1 89 ? -18.156 4.996 30.365 1.00 80.62 89 GLY A CA 1
ATOM 703 C C . GLY A 1 89 ? -19.302 4.766 29.374 1.00 80.62 89 GLY A C 1
ATOM 704 O O . GLY A 1 89 ? -19.261 3.806 28.616 1.00 80.62 89 GLY A O 1
ATOM 705 N N . GLN A 1 90 ? -20.297 5.656 29.327 1.00 79.19 90 GLN A N 1
ATOM 706 C CA . GLN A 1 90 ? -21.383 5.651 28.340 1.00 79.19 90 GLN A CA 1
ATOM 707 C C . GLN A 1 90 ? -20.981 6.280 27.007 1.00 79.19 90 GLN A C 1
ATOM 709 O O . GLN A 1 90 ? -21.557 5.922 25.993 1.00 79.19 90 GLN A O 1
ATOM 714 N N . VAL A 1 91 ? -20.021 7.201 26.965 1.00 71.44 91 VAL A N 1
ATOM 715 C CA . VAL A 1 91 ? -19.450 7.729 25.718 1.00 71.44 91 VAL A CA 1
ATOM 716 C C . VAL A 1 91 ? -18.489 6.707 25.121 1.00 71.44 91 VAL A C 1
ATOM 718 O O . VAL A 1 91 ? -18.547 6.465 23.928 1.00 71.44 91 VAL A O 1
ATOM 721 N N . ALA A 1 92 ? -17.698 6.024 25.950 1.00 57.00 92 ALA A N 1
ATOM 722 C CA . ALA A 1 92 ? -16.918 4.854 25.549 1.00 57.00 92 ALA A CA 1
ATOM 723 C C . ALA A 1 92 ? -17.803 3.623 25.251 1.00 57.00 92 ALA A C 1
ATOM 725 O O . ALA A 1 92 ? -17.385 2.724 24.531 1.00 57.00 92 ALA A O 1
ATOM 726 N N . GLY A 1 93 ? -19.018 3.577 25.815 1.00 41.34 93 GLY A N 1
ATOM 727 C CA . GLY A 1 93 ? -20.007 2.497 25.681 1.00 41.34 93 GLY A CA 1
ATOM 728 C C . GLY A 1 93 ? -21.204 2.819 24.778 1.00 41.34 93 GLY A C 1
ATOM 729 O O . GLY A 1 93 ? -22.106 1.995 24.638 1.00 41.34 93 GLY A O 1
ATOM 730 N N . THR A 1 94 ? -21.227 3.994 24.152 1.00 32.25 94 THR A N 1
ATOM 731 C CA . THR A 1 94 ? -22.061 4.276 22.992 1.00 32.25 94 THR A CA 1
ATOM 732 C C . THR A 1 94 ? -21.091 4.295 21.839 1.00 32.25 94 THR A C 1
ATOM 734 O O . THR A 1 94 ? -20.275 5.211 21.771 1.00 32.25 94 THR A O 1
ATOM 737 N N . PRO A 1 95 ? -21.169 3.330 20.917 1.00 36.72 95 PRO A N 1
ATOM 738 C CA . PRO A 1 95 ? -20.609 3.611 19.631 1.00 36.72 9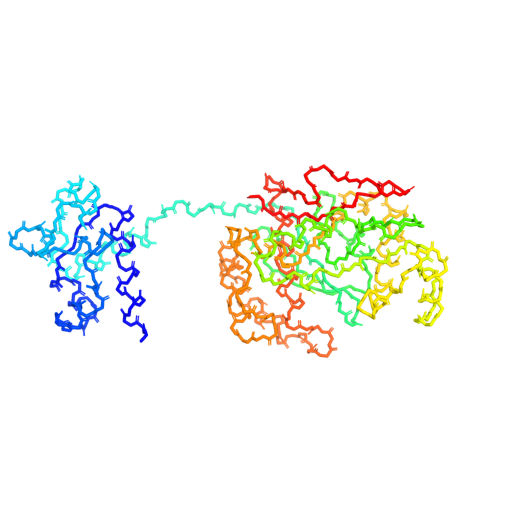5 PRO A CA 1
ATOM 739 C C . PRO A 1 95 ? -21.348 4.876 19.145 1.00 36.72 95 PRO A C 1
ATOM 741 O O . PRO A 1 95 ? -22.533 4.832 18.814 1.00 36.72 95 PRO A O 1
ATOM 744 N N . GLU A 1 96 ? -20.650 6.016 19.033 1.00 33.81 96 GLU A N 1
ATOM 745 C CA . GLU A 1 96 ? -20.618 6.582 17.682 1.00 33.81 96 GLU A CA 1
ATOM 746 C C . GLU A 1 96 ? -20.399 5.374 16.795 1.00 33.81 96 GLU A C 1
ATOM 748 O O . GLU A 1 96 ? -19.549 4.554 17.138 1.00 33.81 96 GLU A O 1
ATOM 753 N N . ALA A 1 97 ? -21.236 5.165 15.785 1.00 37.25 97 ALA A N 1
ATOM 754 C CA . ALA A 1 97 ? -20.925 4.147 14.810 1.00 37.25 97 ALA A CA 1
ATOM 755 C C . ALA A 1 97 ? -19.547 4.514 14.234 1.00 37.25 97 ALA A C 1
ATOM 757 O O . ALA A 1 97 ? -19.461 5.195 13.218 1.00 37.25 97 ALA A O 1
ATOM 758 N N . GLU A 1 98 ? -18.474 4.072 14.907 1.00 38.53 98 GLU A N 1
ATOM 759 C CA . GLU A 1 98 ? -17.247 3.660 14.288 1.00 38.53 98 GLU A CA 1
ATOM 760 C C . GLU A 1 98 ? -17.771 2.862 13.115 1.00 38.53 98 GLU A C 1
ATOM 762 O O . GLU A 1 98 ? -18.623 1.983 13.337 1.00 38.53 98 GLU A O 1
ATOM 767 N N . PRO A 1 99 ? -17.435 3.258 11.878 1.00 40.97 99 PRO A N 1
ATOM 768 C CA . PRO A 1 99 ? -17.888 2.505 10.731 1.00 40.97 99 PRO A CA 1
ATOM 769 C C . PRO A 1 99 ? -17.560 1.065 11.075 1.00 40.97 99 PRO A C 1
ATOM 771 O O . PRO A 1 99 ? -16.396 0.763 11.324 1.00 40.97 99 PRO A O 1
ATOM 774 N N . VAL A 1 100 ? -18.587 0.224 11.247 1.00 46.56 100 VAL A N 1
ATOM 775 C CA . VAL A 1 100 ? -18.360 -1.183 11.546 1.00 46.56 100 VAL A CA 1
ATOM 776 C C . VAL A 1 100 ? -17.551 -1.630 10.352 1.00 46.56 100 VAL A C 1
ATOM 778 O O . VAL A 1 100 ? -18.065 -1.644 9.234 1.00 46.56 100 VAL A O 1
ATOM 781 N N . VAL A 1 101 ? -16.255 -1.830 10.569 1.00 58.50 101 VAL A N 1
ATOM 782 C CA . VAL A 1 101 ? -15.331 -2.214 9.520 1.00 58.50 101 VAL A CA 1
ATOM 783 C C . VAL A 1 101 ? -15.718 -3.649 9.212 1.00 58.50 101 VAL A C 1
ATOM 785 O O . VAL A 1 101 ? -15.303 -4.592 9.880 1.00 58.50 101 VAL A O 1
ATOM 788 N N . THR A 1 102 ? -16.671 -3.799 8.295 1.00 64.31 102 THR A N 1
ATOM 789 C CA . THR A 1 102 ? -17.202 -5.094 7.903 1.00 64.31 102 THR A CA 1
ATOM 790 C C . THR A 1 102 ? -16.174 -5.741 7.007 1.00 64.31 102 THR A C 1
ATOM 792 O O . THR A 1 102 ? -15.924 -5.266 5.899 1.00 64.31 102 THR A O 1
ATOM 795 N N . TYR A 1 103 ? -15.576 -6.819 7.492 1.00 75.62 103 TYR A N 1
ATOM 796 C CA . TYR A 1 103 ? -14.697 -7.644 6.687 1.00 75.62 103 TYR A CA 1
ATOM 797 C C . TYR A 1 103 ? -15.514 -8.659 5.907 1.00 75.62 103 TYR A C 1
ATOM 799 O O . TYR A 1 103 ? -16.493 -9.217 6.403 1.00 75.62 103 TYR A O 1
ATOM 807 N N . THR A 1 104 ? -15.108 -8.884 4.664 1.00 71.44 104 THR A N 1
ATOM 808 C CA . THR A 1 104 ? -15.685 -9.951 3.854 1.00 71.44 104 THR A CA 1
ATOM 809 C C . THR A 1 104 ? -15.157 -11.313 4.322 1.00 71.44 104 THR A C 1
ATOM 811 O O . THR A 1 104 ? -14.073 -11.421 4.902 1.00 71.44 104 THR A O 1
ATOM 814 N N . GLU A 1 105 ? -15.904 -12.375 4.019 1.00 81.38 105 GLU A N 1
ATOM 815 C CA . GLU A 1 105 ? -15.441 -13.771 4.140 1.00 81.38 105 GLU A CA 1
ATOM 816 C C . GLU A 1 105 ? -14.415 -14.139 3.047 1.00 81.38 105 GLU A C 1
ATOM 818 O O . GLU A 1 105 ? -13.997 -15.289 2.919 1.00 81.38 105 GLU A O 1
ATOM 823 N N . THR A 1 106 ? -14.016 -13.166 2.225 1.00 88.75 106 THR A N 1
ATOM 824 C CA . THR A 1 106 ? -13.048 -13.332 1.151 1.00 88.75 106 THR A CA 1
ATOM 825 C C . THR A 1 106 ? -11.672 -12.891 1.631 1.00 88.75 106 THR A C 1
ATOM 827 O O . THR A 1 106 ? -11.492 -11.784 2.136 1.00 88.75 106 THR A O 1
ATOM 830 N N . ALA A 1 107 ? -10.671 -13.746 1.429 1.00 93.94 107 ALA A N 1
ATOM 831 C CA . ALA A 1 107 ? -9.301 -13.438 1.811 1.00 93.94 107 ALA A CA 1
ATOM 832 C C . ALA A 1 107 ? -8.742 -12.263 0.989 1.00 93.94 107 ALA A C 1
ATOM 834 O O . ALA A 1 107 ? -8.761 -12.292 -0.251 1.00 93.94 107 ALA A O 1
ATOM 835 N N . CYS A 1 108 ? -8.238 -11.251 1.695 1.00 97.69 108 CYS A N 1
ATOM 836 C CA . CYS A 1 108 ? -7.683 -10.021 1.141 1.00 97.69 108 CYS A CA 1
ATOM 837 C C . CYS A 1 108 ? -6.216 -9.883 1.547 1.00 97.69 108 CYS A C 1
ATOM 839 O O . CYS A 1 108 ? -5.874 -9.960 2.726 1.00 97.69 108 CYS A O 1
ATOM 841 N N . TYR A 1 109 ? -5.348 -9.668 0.566 1.00 98.56 109 TYR A N 1
ATOM 842 C CA . TYR A 1 109 ? -3.905 -9.723 0.728 1.00 98.56 109 TYR A CA 1
ATOM 843 C C . TYR A 1 109 ? -3.272 -8.376 0.421 1.00 98.56 109 TYR A C 1
ATOM 845 O O . TYR A 1 109 ? -3.568 -7.758 -0.599 1.00 98.56 109 TYR A O 1
ATOM 853 N N . GLY A 1 110 ? -2.351 -7.963 1.280 1.00 98.62 110 GLY A N 1
ATOM 854 C CA . GLY A 1 110 ? -1.409 -6.888 1.019 1.00 98.62 110 GLY A CA 1
ATOM 855 C C . GLY A 1 110 ? -0.007 -7.460 0.896 1.00 98.62 110 GLY A C 1
ATOM 856 O O . GLY A 1 110 ? 0.393 -8.264 1.736 1.00 98.62 110 GLY A O 1
ATOM 857 N N . VAL A 1 111 ? 0.718 -7.098 -0.157 1.00 98.38 111 VAL A N 1
ATOM 858 C CA . VAL A 1 111 ? 1.976 -7.746 -0.542 1.00 98.38 111 VAL A CA 1
ATOM 859 C C . VAL A 1 111 ? 3.079 -6.711 -0.711 1.00 98.38 111 VAL A C 1
ATOM 861 O O . VAL A 1 111 ? 2.902 -5.724 -1.422 1.00 98.38 111 VAL A O 1
ATOM 864 N N . ASP A 1 112 ? 4.234 -6.973 -0.101 1.00 97.00 112 ASP A N 1
ATOM 865 C CA . ASP A 1 112 ? 5.423 -6.133 -0.235 1.00 97.00 112 ASP A CA 1
ATOM 866 C C . ASP A 1 112 ? 6.697 -6.968 -0.453 1.00 97.00 112 ASP A C 1
ATOM 868 O O . ASP A 1 112 ? 6.812 -8.136 -0.056 1.00 97.00 112 ASP A O 1
ATOM 872 N N . GLY A 1 113 ? 7.653 -6.383 -1.169 1.00 93.62 113 GLY A N 1
ATOM 873 C CA . GLY A 1 113 ? 8.879 -7.035 -1.590 1.00 93.62 113 GLY A CA 1
ATOM 874 C C . GLY A 1 113 ? 9.913 -7.110 -0.472 1.00 93.62 113 GLY A C 1
ATOM 875 O O . GLY A 1 113 ? 10.454 -6.100 -0.047 1.00 93.62 113 GLY A O 1
ATOM 876 N N . CYS A 1 114 ? 10.318 -8.322 -0.097 1.00 91.50 114 CYS A N 1
ATOM 877 C CA . CYS A 1 114 ? 11.381 -8.548 0.880 1.00 91.50 114 CYS A CA 1
ATOM 878 C C . CYS A 1 114 ? 12.579 -9.273 0.237 1.00 91.50 114 CYS A C 1
ATOM 880 O O . CYS A 1 114 ? 12.536 -9.677 -0.931 1.00 91.50 114 CYS A O 1
ATOM 882 N N . LYS A 1 115 ? 13.683 -9.467 0.976 1.00 86.12 115 LYS A N 1
ATOM 883 C CA . LYS A 1 115 ? 14.858 -10.179 0.421 1.00 86.12 115 LYS A CA 1
ATOM 884 C C . LYS A 1 115 ? 14.570 -11.644 0.089 1.00 86.12 115 LYS A C 1
ATOM 886 O O . LYS A 1 115 ? 15.312 -12.252 -0.674 1.00 86.12 115 LYS A O 1
ATOM 891 N N . GLY A 1 116 ? 13.522 -12.199 0.688 1.00 79.75 116 GLY A N 1
ATOM 892 C CA . GLY A 1 116 ? 13.088 -13.578 0.528 1.00 79.75 116 GLY A CA 1
ATOM 893 C C . GLY A 1 116 ? 12.152 -13.878 -0.629 1.00 79.75 116 GLY A C 1
ATOM 894 O O . GLY A 1 116 ? 11.729 -15.021 -0.756 1.00 79.75 116 GLY A O 1
ATOM 895 N N . GLY A 1 117 ? 11.780 -12.865 -1.410 1.00 93.00 117 GLY A N 1
ATOM 896 C CA . GLY A 1 117 ? 10.592 -12.916 -2.255 1.00 93.00 117 GLY A CA 1
ATOM 897 C C . GLY A 1 117 ? 9.598 -11.884 -1.752 1.00 93.00 117 GLY A C 1
ATOM 898 O O . GLY A 1 117 ? 9.901 -10.692 -1.755 1.00 93.00 117 GLY A O 1
ATOM 899 N N . TRP A 1 118 ? 8.430 -12.313 -1.307 1.00 97.12 118 TRP A N 1
ATOM 900 C CA . TRP A 1 118 ? 7.317 -11.429 -0.989 1.00 97.12 118 TRP A CA 1
ATOM 901 C C . TRP A 1 118 ? 6.746 -11.758 0.382 1.00 97.12 118 TRP A C 1
ATOM 903 O O . TRP A 1 118 ? 6.428 -12.914 0.665 1.00 97.12 118 TRP A O 1
ATOM 913 N N . LEU A 1 119 ? 6.630 -10.740 1.232 1.00 97.56 119 LEU A N 1
ATOM 914 C CA . LEU A 1 119 ? 5.815 -10.799 2.438 1.00 97.56 119 LEU A CA 1
ATOM 915 C C . LEU A 1 119 ? 4.368 -10.535 2.029 1.00 97.56 119 LEU A C 1
ATOM 917 O O . LEU A 1 119 ? 4.112 -9.607 1.265 1.00 97.56 119 LEU A O 1
ATOM 921 N N . PHE A 1 120 ? 3.429 -11.305 2.571 1.00 98.00 120 PHE A N 1
ATOM 922 C CA . PHE A 1 120 ? 2.018 -10.958 2.502 1.00 98.00 120 PHE A CA 1
ATOM 923 C C . PHE A 1 120 ? 1.409 -10.856 3.901 1.00 98.00 120 PHE A C 1
ATOM 925 O O . PHE A 1 120 ? 1.683 -11.679 4.778 1.00 98.00 120 PHE A O 1
ATOM 932 N N . ALA A 1 121 ? 0.560 -9.851 4.081 1.00 98.25 121 ALA A N 1
ATOM 933 C CA . ALA A 1 121 ? -0.440 -9.780 5.132 1.00 98.25 121 ALA A CA 1
ATOM 934 C C . ALA A 1 121 ? -1.773 -10.253 4.544 1.00 98.25 121 ALA A C 1
ATOM 936 O O . ALA A 1 121 ? -2.130 -9.856 3.439 1.00 98.25 121 ALA A O 1
ATOM 937 N N . ASN A 1 122 ? -2.495 -11.101 5.263 1.00 97.81 122 ASN A N 1
ATOM 938 C CA . ASN A 1 122 ? -3.798 -11.625 4.880 1.00 97.81 122 ASN A CA 1
ATOM 939 C C . ASN A 1 122 ? -4.837 -11.208 5.916 1.00 97.81 122 ASN A C 1
ATOM 941 O O . ASN A 1 122 ? -4.615 -11.406 7.109 1.00 97.81 122 ASN A O 1
ATOM 945 N N . ILE A 1 123 ? -5.969 -10.693 5.449 1.00 97.06 123 ILE A N 1
ATOM 946 C CA . ILE A 1 123 ? -7.147 -10.424 6.264 1.00 97.06 123 ILE A CA 1
ATOM 947 C C . ILE A 1 123 ? -8.278 -11.329 5.783 1.00 97.06 123 ILE A C 1
ATOM 949 O O . ILE A 1 123 ? -8.670 -11.277 4.616 1.00 97.06 123 ILE A O 1
ATOM 953 N N . LEU A 1 124 ? -8.808 -12.144 6.693 1.00 93.94 124 LEU A N 1
ATOM 954 C CA . LEU A 1 124 ? -9.961 -13.011 6.455 1.00 93.94 124 LEU A CA 1
ATOM 955 C C . LEU A 1 124 ? -10.897 -12.929 7.660 1.00 93.94 124 LEU A C 1
ATOM 957 O O . LEU A 1 124 ? -10.473 -13.227 8.773 1.00 93.94 124 LEU A O 1
ATOM 961 N N . GLY A 1 125 ? -12.144 -12.495 7.458 1.00 88.75 125 GLY A N 1
ATOM 962 C CA . GLY A 1 125 ? -13.102 -12.348 8.562 1.00 88.75 125 GLY A CA 1
ATOM 963 C C . GLY A 1 125 ? -12.635 -11.384 9.664 1.00 88.75 125 GLY A C 1
ATOM 964 O O . GLY A 1 125 ? -12.986 -11.559 10.825 1.00 88.75 125 GLY A O 1
ATOM 965 N N . GLY A 1 126 ? -11.798 -10.397 9.319 1.00 89.00 126 GLY A N 1
ATOM 966 C CA . GLY A 1 126 ? -11.204 -9.443 10.266 1.00 89.00 126 GLY A CA 1
ATOM 967 C C . GLY A 1 126 ? -9.973 -9.956 11.016 1.00 89.00 126 GLY A C 1
ATOM 968 O O . GLY A 1 126 ? -9.367 -9.202 11.776 1.00 89.00 126 GLY A O 1
ATOM 969 N N . GLU A 1 127 ? -9.555 -11.197 10.772 1.00 92.31 127 GLU A N 1
ATOM 970 C CA . GLU A 1 127 ? -8.356 -11.775 11.370 1.00 92.31 127 GLU A CA 1
ATOM 971 C C . GLU A 1 127 ? -7.136 -11.559 10.478 1.00 92.31 127 GLU A C 1
ATOM 973 O O . GLU A 1 127 ? -7.146 -11.882 9.287 1.00 92.31 127 GLU A O 1
ATOM 978 N N . LEU A 1 128 ? -6.069 -11.027 11.077 1.00 96.50 128 LEU A N 1
ATOM 979 C CA . LEU A 1 128 ? -4.799 -10.761 10.411 1.00 96.50 128 LEU A CA 1
ATOM 980 C C . LEU A 1 128 ? -3.860 -11.964 10.547 1.00 96.50 128 LEU A C 1
ATOM 982 O O . LEU A 1 128 ? -3.615 -12.455 11.649 1.00 96.50 128 LEU A O 1
ATOM 986 N N . SER A 1 129 ? -3.252 -12.379 9.443 1.00 96.19 129 SER A N 1
ATOM 987 C CA . SER A 1 129 ? -2.145 -13.336 9.431 1.00 96.19 129 SER A CA 1
ATOM 988 C C . SER A 1 129 ? -1.069 -12.941 8.423 1.00 96.19 129 SER A C 1
ATOM 990 O O . SER A 1 129 ? -1.281 -12.083 7.569 1.00 96.19 129 SER A O 1
ATOM 992 N N . PHE A 1 130 ? 0.115 -13.543 8.540 1.00 97.19 130 PHE A N 1
ATOM 993 C CA . PHE A 1 130 ? 1.259 -13.250 7.680 1.00 97.19 130 PHE A CA 1
ATOM 994 C C . PHE A 1 130 ? 1.833 -14.523 7.074 1.00 97.19 130 PHE A C 1
ATOM 996 O O . PHE A 1 130 ? 1.735 -15.609 7.650 1.00 97.19 130 PHE A O 1
ATOM 1003 N N . GLY A 1 131 ? 2.488 -14.371 5.932 1.00 95.50 131 GLY A N 1
ATOM 1004 C CA . GLY A 1 131 ? 3.302 -15.414 5.336 1.00 95.50 131 GLY A CA 1
ATOM 1005 C C . GLY A 1 131 ? 4.282 -14.845 4.324 1.00 95.50 131 GLY A C 1
ATOM 1006 O O . GLY A 1 131 ? 4.289 -13.650 4.030 1.00 95.50 131 GLY A O 1
ATOM 1007 N N . THR A 1 132 ? 5.125 -15.718 3.783 1.00 95.81 132 THR A N 1
ATOM 1008 C CA . THR A 1 132 ? 6.041 -15.366 2.700 1.00 95.81 132 THR A CA 1
ATOM 1009 C C . THR A 1 132 ? 5.901 -16.339 1.541 1.00 95.81 132 THR A C 1
ATOM 1011 O O . THR A 1 132 ? 5.633 -17.527 1.732 1.00 95.81 132 THR A O 1
ATOM 1014 N N . VAL A 1 133 ? 6.100 -15.833 0.329 1.00 96.31 133 VAL A N 1
ATOM 1015 C CA . VAL A 1 133 ? 6.219 -16.635 -0.894 1.00 96.31 133 VAL A CA 1
ATOM 1016 C C . VAL A 1 133 ? 7.456 -16.192 -1.673 1.00 96.31 133 VAL A C 1
ATOM 1018 O O . VAL A 1 133 ? 7.776 -15.003 -1.662 1.00 96.31 133 VAL A O 1
ATOM 1021 N N . PRO A 1 134 ? 8.173 -17.102 -2.351 1.00 95.31 134 PRO A N 1
ATOM 1022 C CA . PRO A 1 134 ? 9.307 -16.709 -3.182 1.00 95.31 134 PRO A CA 1
ATOM 1023 C C . PRO A 1 134 ? 8.848 -15.869 -4.382 1.00 95.31 134 PRO A C 1
ATOM 1025 O O . PRO A 1 134 ? 9.542 -14.929 -4.765 1.00 95.31 134 PRO A O 1
ATOM 1028 N N . ASN A 1 135 ? 7.654 -16.161 -4.915 1.00 96.69 135 ASN A N 1
ATOM 1029 C CA . ASN A 1 135 ? 7.086 -15.516 -6.092 1.00 96.69 135 ASN A CA 1
ATOM 1030 C C . ASN A 1 135 ? 5.601 -15.177 -5.901 1.00 96.69 135 ASN A C 1
ATOM 1032 O O . ASN A 1 135 ? 4.869 -15.919 -5.248 1.00 96.69 135 ASN A O 1
ATOM 1036 N N . VAL A 1 136 ? 5.130 -14.086 -6.514 1.00 97.56 136 VAL A N 1
ATOM 1037 C CA . VAL A 1 136 ? 3.712 -13.667 -6.446 1.00 97.56 136 VAL A CA 1
ATOM 1038 C C . VAL A 1 136 ? 2.794 -14.691 -7.120 1.00 97.56 136 VAL A C 1
ATOM 1040 O O . VAL A 1 136 ? 1.659 -14.883 -6.686 1.00 97.56 136 VAL A O 1
ATOM 1043 N N . GLY A 1 137 ? 3.294 -15.393 -8.143 1.00 97.56 137 GLY A N 1
ATOM 1044 C CA . GLY A 1 137 ? 2.565 -16.464 -8.829 1.00 97.56 137 GLY A CA 1
ATOM 1045 C C . GLY A 1 137 ? 2.090 -17.560 -7.872 1.00 97.56 137 GLY A C 1
ATOM 1046 O O . GLY A 1 137 ? 0.918 -17.926 -7.909 1.00 97.56 137 GLY A O 1
ATOM 1047 N N . ASP A 1 138 ? 2.945 -17.983 -6.936 1.00 96.75 138 ASP A N 1
ATOM 1048 C CA . ASP A 1 138 ? 2.608 -19.001 -5.933 1.00 96.75 138 ASP A CA 1
ATOM 1049 C C . ASP A 1 138 ? 1.438 -18.573 -5.038 1.00 96.75 138 ASP A C 1
ATOM 1051 O O . ASP A 1 138 ? 0.663 -19.414 -4.581 1.00 96.75 138 ASP A O 1
ATOM 1055 N N . LEU A 1 139 ? 1.322 -17.272 -4.748 1.00 97.12 139 LEU A N 1
ATOM 1056 C CA . LEU A 1 139 ? 0.189 -16.728 -4.004 1.00 97.12 139 LEU A CA 1
ATOM 1057 C C . LEU A 1 139 ? -1.068 -16.734 -4.880 1.00 97.12 139 LEU A C 1
ATOM 1059 O O . LEU A 1 139 ? -2.091 -17.271 -4.463 1.00 97.12 139 LEU A O 1
ATOM 1063 N N . VAL A 1 140 ? -0.983 -16.218 -6.111 1.00 97.88 140 VAL A N 1
ATOM 1064 C CA . VAL A 1 140 ? -2.102 -16.190 -7.074 1.00 97.88 140 VAL A CA 1
ATOM 1065 C C . VAL A 1 140 ? -2.692 -17.585 -7.315 1.00 97.88 140 VAL A C 1
ATOM 1067 O O . VAL A 1 140 ? -3.910 -17.737 -7.434 1.00 97.88 140 VAL A O 1
ATOM 1070 N N . GLU A 1 141 ? -1.860 -18.621 -7.371 1.00 96.38 141 GLU A N 1
ATOM 1071 C CA . GLU A 1 141 ? -2.316 -20.000 -7.560 1.00 96.38 141 GLU A CA 1
ATOM 1072 C C . GLU A 1 141 ? -3.084 -20.544 -6.349 1.00 96.38 141 GLU A C 1
ATOM 1074 O O . GLU A 1 141 ? -4.076 -21.251 -6.532 1.00 96.38 141 GLU A O 1
ATOM 1079 N N . LYS A 1 142 ? -2.676 -20.180 -5.128 1.00 94.06 142 LYS A N 1
ATOM 1080 C CA . LYS A 1 142 ? -3.241 -20.705 -3.872 1.00 94.06 142 LYS A CA 1
ATOM 1081 C C . LYS A 1 142 ? -4.518 -20.008 -3.420 1.00 94.06 142 LYS A C 1
ATOM 1083 O O . LYS A 1 142 ? -5.303 -20.619 -2.698 1.00 94.06 142 LYS A O 1
ATOM 1088 N N . VAL A 1 143 ? -4.715 -18.744 -3.789 1.00 94.12 143 VAL A N 1
ATOM 1089 C CA . VAL A 1 143 ? -5.894 -17.988 -3.348 1.00 94.12 143 VAL A CA 1
ATOM 1090 C C . VAL A 1 143 ? -7.151 -18.400 -4.114 1.00 94.12 143 VAL A C 1
ATOM 1092 O O . VAL A 1 143 ? -7.096 -18.776 -5.293 1.00 94.12 143 VAL A O 1
ATOM 1095 N N . ALA A 1 144 ? -8.289 -18.321 -3.424 1.00 89.81 144 ALA A N 1
ATOM 1096 C CA . ALA A 1 144 ? -9.599 -18.587 -3.997 1.00 89.81 144 ALA A CA 1
ATOM 1097 C C . ALA A 1 144 ? -9.994 -17.511 -5.020 1.00 89.81 144 ALA A C 1
ATOM 1099 O O . ALA A 1 144 ? -9.494 -16.383 -5.002 1.00 89.81 144 ALA A O 1
ATOM 1100 N N . ASP A 1 145 ? -10.920 -17.859 -5.911 1.00 86.50 145 ASP A N 1
ATOM 1101 C CA . ASP A 1 145 ? -11.521 -16.875 -6.807 1.00 86.50 145 ASP A CA 1
ATOM 1102 C C . ASP A 1 145 ? -12.278 -15.814 -5.994 1.00 86.50 145 ASP A C 1
ATOM 1104 O O . ASP A 1 145 ? -12.894 -16.109 -4.971 1.00 86.50 145 ASP A O 1
ATOM 1108 N N . GLY A 1 146 ? -12.212 -14.562 -6.448 1.00 85.94 146 GLY A N 1
ATOM 1109 C CA . GLY A 1 146 ? -12.795 -13.417 -5.746 1.00 85.94 146 GLY A CA 1
ATOM 1110 C C . GLY A 1 146 ? -11.870 -12.756 -4.722 1.00 85.94 146 GLY A C 1
ATOM 1111 O O . GLY A 1 146 ? -12.163 -11.634 -4.326 1.00 85.94 146 GLY A O 1
ATOM 1112 N N . SER A 1 147 ? -10.747 -13.382 -4.344 1.00 95.19 147 SER A N 1
ATOM 1113 C CA . SER A 1 147 ? -9.721 -12.747 -3.504 1.00 95.19 147 SER A CA 1
ATOM 1114 C C . SER A 1 147 ? -9.150 -11.464 -4.113 1.00 95.19 147 SER A C 1
ATOM 1116 O O . SER A 1 147 ? -9.222 -11.215 -5.318 1.00 95.19 147 SER A O 1
ATOM 1118 N N . HIS A 1 148 ? -8.539 -10.640 -3.268 1.00 97.44 148 HIS A N 1
ATOM 1119 C CA . HIS A 1 148 ? -7.896 -9.395 -3.683 1.00 97.44 148 HIS A CA 1
ATOM 1120 C C . HIS A 1 148 ? -6.441 -9.397 -3.233 1.00 97.44 148 HIS A C 1
ATOM 1122 O O . HIS A 1 148 ? -6.162 -9.707 -2.080 1.00 97.44 148 HIS A O 1
ATOM 1128 N N . ILE A 1 149 ? -5.513 -9.079 -4.136 1.00 98.62 149 ILE A N 1
ATOM 1129 C CA . ILE A 1 149 ? -4.075 -9.016 -3.861 1.00 98.62 149 ILE A CA 1
ATOM 1130 C C . ILE A 1 149 ? -3.582 -7.619 -4.229 1.00 98.62 149 ILE A C 1
ATOM 1132 O O . ILE A 1 149 ? -3.429 -7.283 -5.401 1.00 98.62 149 ILE A O 1
ATOM 1136 N N . PHE A 1 150 ? -3.347 -6.784 -3.228 1.00 98.75 150 PHE A N 1
ATOM 1137 C CA . PHE A 1 150 ? -2.849 -5.425 -3.409 1.00 98.75 150 PHE A CA 1
ATOM 1138 C C . PHE A 1 150 ? -1.355 -5.403 -3.118 1.00 98.75 150 PHE A C 1
ATOM 1140 O O . PHE A 1 150 ? -0.921 -5.842 -2.057 1.00 98.75 150 PHE A O 1
ATOM 1147 N N . ILE A 1 151 ? -0.560 -4.944 -4.081 1.00 98.75 151 ILE A N 1
ATOM 1148 C CA . ILE A 1 151 ? 0.896 -5.101 -4.061 1.00 98.75 151 ILE A CA 1
ATOM 1149 C C . ILE A 1 151 ? 1.614 -3.761 -4.252 1.00 98.75 151 ILE A C 1
ATOM 1151 O O . ILE A 1 151 ? 1.236 -2.979 -5.126 1.00 98.75 151 ILE A O 1
ATOM 1155 N N . ASP A 1 152 ? 2.654 -3.502 -3.450 1.00 97.75 152 ASP A N 1
ATOM 1156 C CA . ASP A 1 152 ? 3.520 -2.318 -3.596 1.00 97.75 152 ASP A CA 1
ATOM 1157 C C . ASP A 1 152 ? 4.582 -2.545 -4.677 1.00 97.75 152 ASP A C 1
ATOM 1159 O O . ASP A 1 152 ? 5.761 -2.808 -4.426 1.00 97.75 152 ASP A O 1
ATOM 1163 N N . ILE A 1 153 ? 4.137 -2.525 -5.930 1.00 97.88 153 ILE A N 1
ATOM 1164 C CA . ILE A 1 153 ? 5.019 -2.617 -7.088 1.00 97.88 153 ILE A CA 1
ATOM 1165 C C . ILE A 1 153 ? 4.374 -1.899 -8.279 1.00 97.88 153 ILE A C 1
ATOM 1167 O O . ILE A 1 153 ? 3.170 -2.044 -8.494 1.00 97.88 153 ILE A O 1
ATOM 1171 N N . PRO A 1 154 ? 5.148 -1.161 -9.096 1.00 98.12 154 PRO A N 1
ATOM 1172 C CA . PRO A 1 154 ? 4.619 -0.581 -10.322 1.00 98.12 154 PRO A CA 1
ATOM 1173 C C . PRO A 1 154 ? 4.003 -1.635 -11.259 1.00 98.12 154 PRO A C 1
ATOM 1175 O O . PRO A 1 154 ? 4.705 -2.529 -11.738 1.00 98.12 154 PRO A O 1
ATOM 1178 N N . ILE A 1 155 ? 2.715 -1.486 -11.564 1.00 98.50 155 ILE A N 1
ATOM 1179 C CA . ILE A 1 155 ? 1.945 -2.221 -12.570 1.00 98.50 155 ILE A CA 1
ATOM 1180 C C . ILE A 1 155 ? 1.546 -1.253 -13.687 1.00 98.50 155 ILE A C 1
ATOM 1182 O O . ILE A 1 155 ? 1.160 -0.105 -13.465 1.00 98.50 155 ILE A O 1
ATOM 1186 N N . GLY A 1 156 ? 1.684 -1.720 -14.927 1.00 97.75 156 GLY A N 1
ATOM 1187 C CA . GLY A 1 156 ? 1.558 -0.870 -16.102 1.00 97.75 156 GLY A CA 1
ATOM 1188 C C . GLY A 1 156 ? 2.769 0.058 -16.246 1.00 97.75 156 GLY A C 1
ATOM 1189 O O . GLY A 1 156 ? 3.113 0.832 -15.349 1.00 97.75 156 GLY A O 1
ATOM 1190 N N . LEU A 1 157 ? 3.447 -0.015 -17.390 1.00 97.56 157 LEU A N 1
ATOM 1191 C CA . LEU A 1 157 ? 4.701 0.710 -17.609 1.00 97.56 157 LEU A CA 1
ATOM 1192 C C . LEU A 1 157 ? 4.657 1.510 -18.905 1.00 97.56 157 LEU A C 1
ATOM 1194 O O . LEU A 1 157 ? 4.266 1.009 -19.961 1.00 97.56 157 LEU A O 1
ATOM 1198 N N . ARG A 1 158 ? 5.151 2.752 -18.853 1.00 97.25 158 ARG A N 1
ATOM 1199 C CA . ARG A 1 158 ? 5.374 3.543 -20.069 1.00 97.25 158 ARG A CA 1
ATOM 1200 C C . ARG A 1 158 ? 6.386 2.819 -20.969 1.00 97.25 158 ARG A C 1
ATOM 1202 O O . ARG A 1 158 ? 7.311 2.160 -20.495 1.00 97.25 158 ARG A O 1
ATOM 1209 N N . SER A 1 159 ? 6.219 2.962 -22.279 1.00 96.38 159 SER A N 1
ATOM 1210 C CA . SER A 1 159 ? 7.130 2.429 -23.297 1.00 96.38 159 SER A CA 1
ATOM 1211 C C . SER A 1 159 ? 7.662 3.589 -24.124 1.00 96.38 159 SER A C 1
ATOM 1213 O O . SER A 1 159 ? 6.885 4.435 -24.568 1.00 96.38 159 SER A O 1
ATOM 1215 N N . LYS A 1 160 ? 8.990 3.661 -24.275 1.00 92.25 160 LYS A N 1
ATOM 1216 C CA . LYS A 1 160 ? 9.702 4.702 -25.049 1.00 92.25 160 LYS A CA 1
ATOM 1217 C C . LYS A 1 160 ? 9.264 6.151 -24.770 1.00 92.25 160 LYS A C 1
ATOM 1219 O O . LYS A 1 160 ? 9.413 7.010 -25.635 1.00 92.25 160 LYS A O 1
ATOM 1224 N N . SER A 1 161 ? 8.752 6.439 -23.574 1.00 93.31 161 SER A N 1
ATOM 1225 C CA . SER A 1 161 ? 8.367 7.789 -23.158 1.00 93.31 161 SER A CA 1
ATOM 1226 C C . SER A 1 161 ? 9.065 8.177 -21.860 1.00 93.31 161 SER A C 1
ATOM 1228 O O . SER A 1 161 ? 9.225 7.365 -20.951 1.00 93.31 161 SER A O 1
ATOM 1230 N N . ALA A 1 162 ? 9.488 9.440 -21.795 1.00 91.25 162 ALA A N 1
ATOM 1231 C CA . ALA A 1 162 ? 10.081 10.056 -20.614 1.00 91.25 162 ALA A CA 1
ATOM 1232 C C . ALA A 1 162 ? 9.032 10.616 -19.636 1.00 91.25 162 ALA A C 1
ATOM 1234 O O . ALA A 1 162 ? 9.415 11.207 -18.614 1.00 91.25 162 ALA A O 1
ATOM 1235 N N . ASP A 1 163 ? 7.749 10.507 -19.982 1.00 93.25 163 ASP A N 1
ATOM 1236 C CA . ASP A 1 163 ? 6.633 10.989 -19.181 1.00 93.25 163 ASP A CA 1
ATOM 1237 C C . ASP A 1 163 ? 6.430 10.083 -17.971 1.00 93.25 163 ASP A C 1
ATOM 1239 O O . ASP A 1 163 ? 6.533 8.859 -18.058 1.00 93.25 163 ASP A O 1
ATOM 1243 N N . ALA A 1 164 ? 6.138 10.685 -16.820 1.00 91.75 164 ALA A N 1
ATOM 1244 C CA . ALA A 1 164 ? 5.774 9.905 -15.645 1.00 91.75 164 ALA A CA 1
ATOM 1245 C C . ALA A 1 164 ? 4.385 9.272 -15.838 1.00 91.75 164 ALA A C 1
ATOM 1247 O O . ALA A 1 164 ? 3.554 9.775 -16.604 1.00 91.75 164 ALA A O 1
ATOM 1248 N N . ARG A 1 165 ? 4.110 8.174 -15.125 1.00 97.06 165 ARG A N 1
ATOM 1249 C CA . ARG A 1 165 ? 2.737 7.668 -15.022 1.00 97.06 165 ARG A CA 1
ATOM 1250 C C . ARG A 1 165 ? 1.889 8.717 -14.304 1.00 97.06 165 ARG A C 1
ATOM 1252 O O . ARG A 1 165 ? 2.383 9.396 -13.400 1.00 97.06 165 ARG A O 1
ATOM 1259 N N . LEU A 1 166 ? 0.632 8.874 -14.716 1.00 97.12 166 LEU A N 1
ATOM 1260 C CA . LEU A 1 166 ? -0.248 9.864 -14.094 1.00 97.12 166 LEU A CA 1
ATOM 1261 C C . LEU A 1 166 ? -0.503 9.512 -12.618 1.00 97.12 166 LEU A C 1
ATOM 1263 O O . LEU A 1 166 ? -0.469 10.403 -11.774 1.00 97.12 166 LEU A O 1
ATOM 1267 N N . CYS A 1 167 ? -0.603 8.216 -12.294 1.00 97.62 167 CYS A N 1
ATOM 1268 C CA . CYS A 1 167 ? -0.682 7.724 -10.917 1.00 97.62 167 CYS A CA 1
ATOM 1269 C C . CYS A 1 167 ? 0.507 8.200 -10.056 1.00 97.62 167 CYS A C 1
ATOM 1271 O O . CYS A 1 167 ? 0.294 8.772 -8.989 1.00 97.62 167 CYS A O 1
ATOM 1273 N N . ASP A 1 168 ? 1.747 8.104 -10.562 1.00 97.31 168 ASP A N 1
ATOM 1274 C CA . ASP A 1 168 ? 2.950 8.591 -9.864 1.00 97.31 168 ASP A CA 1
ATOM 1275 C C . ASP A 1 168 ? 2.917 10.115 -9.640 1.00 97.31 168 ASP A C 1
ATOM 1277 O O . ASP A 1 168 ? 3.487 10.638 -8.680 1.00 97.31 168 ASP A O 1
ATOM 1281 N N . GLN A 1 169 ? 2.325 10.873 -10.566 1.00 96.56 169 G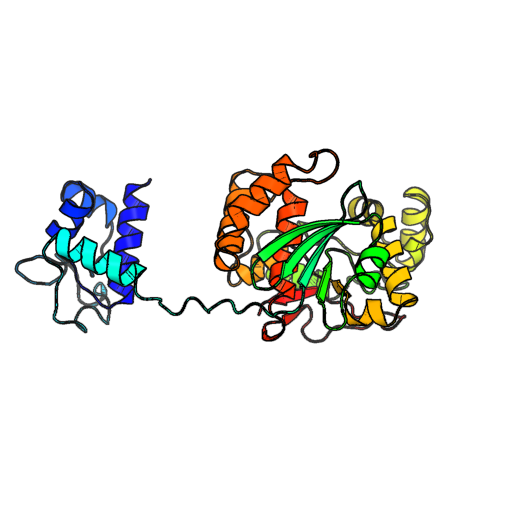LN A N 1
ATOM 1282 C CA . GLN A 1 169 ? 2.215 12.326 -10.444 1.00 96.56 169 GLN A CA 1
ATOM 1283 C C . GLN A 1 169 ? 1.166 12.714 -9.406 1.00 96.56 169 GLN A C 1
ATOM 1285 O O . GLN A 1 169 ? 1.464 13.528 -8.531 1.00 96.56 169 GLN A O 1
ATOM 1290 N N . GLU A 1 170 ? -0.027 12.129 -9.475 1.00 97.62 170 GLU A N 1
ATOM 1291 C CA . GLU A 1 170 ? -1.123 12.419 -8.551 1.00 97.62 170 GLU A CA 1
ATOM 1292 C C . GLU A 1 170 ? -0.808 11.964 -7.127 1.00 97.62 170 GLU A C 1
ATOM 1294 O O . GLU A 1 170 ? -1.009 12.743 -6.193 1.00 97.62 170 GLU A O 1
ATOM 1299 N N . ALA A 1 171 ? -0.182 10.794 -6.958 1.00 97.75 171 ALA A N 1
ATOM 1300 C CA . ALA A 1 171 ? 0.314 10.329 -5.664 1.00 97.75 171 ALA A CA 1
ATOM 1301 C C . ALA A 1 171 ? 1.259 11.358 -5.019 1.00 97.75 171 ALA A C 1
ATOM 1303 O O . ALA A 1 171 ? 1.119 11.707 -3.847 1.00 97.75 171 ALA A O 1
ATOM 1304 N N . ARG A 1 172 ? 2.180 11.953 -5.792 1.00 97.31 172 ARG A N 1
ATOM 1305 C CA . ARG A 1 172 ? 3.037 13.038 -5.280 1.00 97.31 172 ARG A CA 1
ATOM 1306 C C . ARG A 1 172 ? 2.262 14.294 -4.911 1.00 97.31 172 ARG A C 1
ATOM 1308 O O . ARG A 1 172 ? 2.723 15.016 -4.031 1.00 97.31 172 ARG A O 1
ATOM 1315 N N . GLN A 1 173 ? 1.157 14.604 -5.589 1.00 96.25 173 GLN A N 1
ATOM 1316 C CA . GLN A 1 173 ? 0.355 15.785 -5.268 1.00 96.25 173 GLN A CA 1
ATOM 1317 C C . GLN A 1 173 ? -0.389 15.608 -3.950 1.00 96.25 173 GLN A C 1
ATOM 1319 O O . GLN A 1 173 ? -0.284 16.491 -3.102 1.00 96.25 173 GLN A O 1
ATOM 1324 N N . ILE A 1 174 ? -1.074 14.479 -3.753 1.00 95.56 174 ILE A N 1
ATOM 1325 C CA . ILE A 1 174 ? -1.862 14.239 -2.535 1.00 95.56 174 ILE A CA 1
ATOM 1326 C C . ILE A 1 174 ? -0.985 14.103 -1.287 1.00 95.56 174 ILE A C 1
ATOM 1328 O O . ILE A 1 174 ? -1.389 14.495 -0.198 1.00 95.56 174 ILE A O 1
ATOM 1332 N N . LEU A 1 175 ? 0.253 13.622 -1.444 1.00 95.56 175 LEU A N 1
ATOM 1333 C CA . LEU A 1 175 ? 1.176 13.470 -0.323 1.00 95.56 175 LEU A CA 1
ATOM 1334 C C . LEU A 1 175 ? 1.751 14.813 0.156 1.00 95.56 175 LEU A C 1
ATOM 1336 O O . LEU A 1 175 ? 2.227 14.901 1.290 1.00 95.56 175 LEU A O 1
ATOM 1340 N N . LYS A 1 176 ? 1.676 15.885 -0.652 1.00 93.50 176 LYS A N 1
ATOM 1341 C CA . LYS A 1 176 ? 2.200 17.207 -0.277 1.00 93.50 176 LYS A CA 1
ATOM 1342 C C . LYS A 1 176 ? 1.651 17.699 1.072 1.00 93.50 176 LYS A C 1
ATOM 1344 O O . LYS A 1 176 ? 0.498 17.468 1.408 1.00 93.50 176 LYS A O 1
ATOM 1349 N N . PRO A 1 177 ? 2.456 18.467 1.830 1.00 88.06 177 PRO A N 1
ATOM 1350 C CA . PRO A 1 177 ? 3.841 18.858 1.544 1.00 88.06 177 PRO A CA 1
ATOM 1351 C C . PRO A 1 177 ? 4.874 17.807 1.984 1.00 88.06 177 PRO A C 1
ATOM 1353 O O . PRO A 1 177 ? 6.074 18.032 1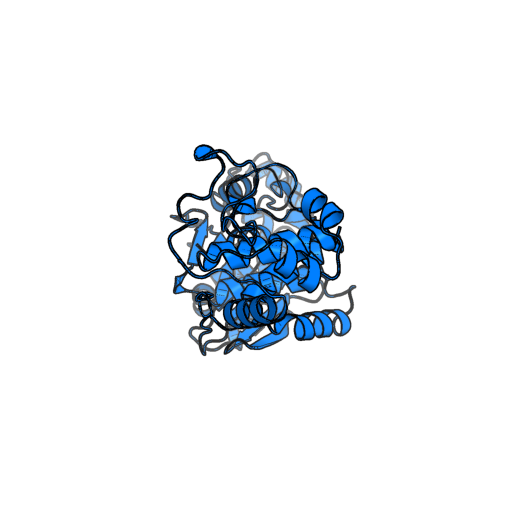.843 1.00 88.06 177 PRO A O 1
ATOM 1356 N N . ARG A 1 178 ? 4.435 16.685 2.563 1.00 87.06 178 ARG A N 1
ATOM 1357 C CA . ARG A 1 178 ? 5.311 15.637 3.103 1.00 87.06 178 ARG A CA 1
ATOM 1358 C C . ARG A 1 178 ? 5.426 14.499 2.088 1.00 87.06 178 ARG A C 1
ATOM 1360 O O . ARG A 1 178 ? 4.777 14.522 1.061 1.00 87.06 178 ARG A O 1
ATOM 1367 N N . ARG A 1 179 ? 6.320 13.535 2.310 1.00 91.50 179 ARG A N 1
ATOM 1368 C CA . ARG A 1 179 ? 6.361 12.235 1.598 1.00 91.50 179 ARG A CA 1
ATOM 1369 C C . ARG A 1 179 ? 6.364 12.233 0.057 1.00 91.50 179 ARG A C 1
ATOM 1371 O O . ARG A 1 179 ? 6.408 11.164 -0.512 1.00 91.50 179 ARG A O 1
ATOM 1378 N N . THR A 1 180 ? 6.446 13.356 -0.650 1.00 93.00 180 THR A N 1
ATOM 1379 C CA . THR A 1 180 ? 6.473 13.380 -2.125 1.00 93.00 180 THR A CA 1
ATOM 1380 C C . THR A 1 180 ? 7.642 12.582 -2.707 1.00 93.00 180 THR A C 1
ATOM 1382 O O . THR A 1 180 ? 7.554 12.051 -3.810 1.00 93.00 180 THR A O 1
ATOM 1385 N N . SER A 1 181 ? 8.735 12.467 -1.949 1.00 91.38 181 SER A N 1
ATOM 1386 C CA . SER A 1 181 ? 9.920 11.693 -2.305 1.00 91.38 181 SER A CA 1
ATOM 1387 C C . SER A 1 181 ? 9.790 10.184 -2.074 1.00 91.38 181 SER A C 1
ATOM 1389 O O . SER A 1 181 ? 10.740 9.475 -2.394 1.00 91.38 181 SER A O 1
ATOM 1391 N N . SER A 1 182 ? 8.693 9.683 -1.488 1.00 91.81 182 SER A N 1
ATOM 1392 C CA . SER A 1 182 ? 8.450 8.234 -1.392 1.00 91.81 182 SER A CA 1
ATOM 1393 C C . SER A 1 182 ? 8.031 7.643 -2.737 1.00 91.81 182 SER A C 1
ATOM 1395 O O . SER A 1 182 ? 8.411 6.521 -3.044 1.00 91.81 182 SER A O 1
ATOM 1397 N N . VAL A 1 183 ? 7.353 8.433 -3.573 1.00 94.31 183 VAL A N 1
ATOM 1398 C CA . VAL A 1 183 ? 6.922 8.025 -4.912 1.00 94.31 183 VAL A CA 1
ATOM 1399 C C . VAL A 1 183 ? 8.064 8.249 -5.908 1.00 94.31 183 VAL A C 1
ATOM 1401 O O . VAL A 1 183 ? 8.297 9.366 -6.395 1.00 94.31 183 VAL A O 1
ATOM 1404 N N . PHE A 1 184 ? 8.805 7.192 -6.227 1.00 90.81 184 PHE A N 1
ATOM 1405 C CA . PHE A 1 184 ? 9.836 7.211 -7.270 1.00 90.81 184 PHE A CA 1
ATOM 1406 C C . PHE A 1 184 ? 9.214 7.006 -8.664 1.00 90.81 184 PHE A C 1
ATOM 1408 O O . PHE A 1 184 ? 8.044 6.673 -8.797 1.00 90.81 184 PHE A O 1
ATOM 1415 N N . ASN A 1 185 ? 9.968 7.283 -9.730 1.00 91.69 185 ASN A N 1
ATOM 1416 C CA . ASN A 1 185 ? 9.484 7.029 -11.092 1.00 91.69 185 ASN A CA 1
ATOM 1417 C C . ASN A 1 185 ? 9.639 5.546 -11.434 1.00 91.69 185 ASN A C 1
ATOM 1419 O O . ASN A 1 185 ? 10.747 5.005 -11.316 1.00 91.69 185 ASN A O 1
ATOM 1423 N N . ALA A 1 186 ? 8.567 4.922 -11.918 1.00 95.62 186 ALA A N 1
ATOM 1424 C CA . ALA A 1 186 ? 8.642 3.593 -12.509 1.00 95.62 186 ALA A CA 1
ATOM 1425 C C . ALA A 1 186 ? 9.596 3.579 -13.729 1.00 95.62 186 ALA A C 1
ATOM 1427 O O . ALA A 1 186 ? 9.728 4.595 -14.423 1.00 95.62 186 ALA A O 1
ATOM 1428 N N . PRO A 1 187 ? 10.301 2.463 -13.994 1.00 96.62 187 PRO A N 1
ATOM 1429 C CA . PRO A 1 187 ? 11.097 2.320 -15.209 1.00 96.62 187 PRO A CA 1
ATOM 1430 C C . PRO A 1 187 ? 10.195 2.243 -16.450 1.00 96.62 187 PRO A C 1
ATOM 1432 O O . PRO A 1 187 ? 9.024 1.881 -16.360 1.00 96.62 187 PRO A O 1
ATOM 1435 N N . ILE A 1 188 ? 10.753 2.526 -17.630 1.00 97.12 188 ILE A N 1
ATOM 1436 C CA . ILE A 1 188 ? 10.084 2.146 -18.882 1.00 97.12 188 ILE A CA 1
ATOM 1437 C C . ILE A 1 188 ? 10.215 0.637 -19.100 1.00 97.12 188 ILE A C 1
ATOM 1439 O O . ILE A 1 188 ? 11.214 0.027 -18.703 1.00 97.12 188 ILE A O 1
ATOM 1443 N N . ARG A 1 189 ? 9.223 0.047 -19.765 1.00 97.25 189 ARG A N 1
ATOM 1444 C CA . ARG A 1 189 ? 9.113 -1.402 -19.988 1.00 97.25 189 ARG A CA 1
ATOM 1445 C C . ARG A 1 189 ? 10.361 -2.014 -20.631 1.00 97.25 189 ARG A C 1
ATOM 1447 O O . ARG A 1 189 ? 10.762 -3.114 -20.268 1.00 97.25 189 ARG A O 1
ATOM 1454 N N . GLU A 1 190 ? 11.019 -1.297 -21.542 1.00 97.06 190 GLU A N 1
ATOM 1455 C CA . GLU A 1 190 ? 12.230 -1.769 -22.227 1.00 97.06 190 GLU A CA 1
ATOM 1456 C C . GLU A 1 190 ? 13.407 -2.033 -21.282 1.00 97.06 190 GLU A C 1
ATOM 1458 O O . GLU A 1 190 ? 14.307 -2.791 -21.631 1.00 97.06 190 GLU A O 1
ATOM 1463 N N . LEU A 1 191 ? 13.430 -1.414 -20.098 1.00 97.25 191 LEU A N 1
ATOM 1464 C CA . LEU A 1 191 ? 14.523 -1.618 -19.145 1.00 97.25 191 LEU A CA 1
ATOM 1465 C C . LEU A 1 191 ? 14.411 -2.951 -18.421 1.00 97.25 191 LEU A C 1
ATOM 1467 O O . LEU A 1 191 ? 15.419 -3.427 -17.910 1.00 97.25 191 LEU A O 1
ATOM 1471 N N . LEU A 1 192 ? 13.232 -3.581 -18.416 1.00 96.44 192 LEU A N 1
ATOM 1472 C CA . LEU A 1 192 ? 13.049 -4.861 -17.746 1.00 96.44 192 LEU A CA 1
ATOM 1473 C C . LEU A 1 192 ? 13.973 -5.939 -18.320 1.00 96.44 192 LEU A C 1
ATOM 1475 O O . LEU A 1 192 ? 14.365 -6.827 -17.583 1.00 96.44 192 LEU A O 1
ATOM 1479 N N . SER A 1 193 ? 14.405 -5.874 -19.581 1.00 94.25 193 SER A N 1
ATOM 1480 C CA . SER A 1 193 ? 15.350 -6.858 -20.131 1.00 94.25 193 SER A CA 1
ATOM 1481 C C . SER A 1 193 ? 16.819 -6.607 -19.761 1.00 94.25 193 SER A C 1
ATOM 1483 O O . SER A 1 193 ? 17.680 -7.362 -20.200 1.00 94.25 193 SER A O 1
ATOM 1485 N N . ALA A 1 194 ? 17.141 -5.532 -19.036 1.00 95.25 194 ALA A N 1
ATOM 1486 C CA . ALA A 1 194 ? 18.518 -5.226 -18.660 1.00 95.25 194 ALA A CA 1
ATOM 1487 C C . ALA A 1 194 ? 18.970 -6.064 -17.454 1.00 95.25 194 ALA A C 1
ATOM 1489 O O . ALA A 1 194 ? 18.214 -6.255 -16.502 1.00 95.25 194 ALA A O 1
ATOM 1490 N N . GLU A 1 195 ? 20.219 -6.528 -17.494 1.00 91.94 195 GLU A N 1
ATOM 1491 C CA . GLU A 1 195 ? 20.814 -7.387 -16.458 1.00 91.94 195 GLU A CA 1
ATOM 1492 C C . GLU A 1 195 ? 21.569 -6.588 -15.387 1.00 91.94 195 GLU A C 1
ATOM 1494 O O . GLU A 1 195 ? 21.727 -7.043 -14.257 1.00 91.94 195 GLU A O 1
ATOM 1499 N N . ASP A 1 196 ? 22.030 -5.378 -15.717 1.00 96.44 196 ASP A N 1
ATOM 1500 C CA . ASP A 1 196 ? 22.842 -4.555 -14.825 1.00 96.44 196 ASP A CA 1
ATOM 1501 C C . ASP A 1 196 ? 22.480 -3.062 -14.911 1.00 96.44 196 ASP A C 1
ATOM 1503 O O . ASP A 1 196 ? 21.850 -2.579 -15.856 1.00 96.44 196 ASP A O 1
ATOM 1507 N N . TYR A 1 197 ? 22.884 -2.299 -13.892 1.00 97.31 197 TYR A N 1
ATOM 1508 C CA . TYR A 1 197 ? 22.536 -0.881 -13.792 1.00 97.31 197 TYR A CA 1
ATOM 1509 C C . TYR A 1 197 ? 23.153 -0.046 -14.917 1.00 97.31 197 TYR A C 1
ATOM 1511 O O . TYR A 1 197 ? 22.536 0.917 -15.376 1.00 97.31 197 TYR A O 1
ATOM 1519 N N . ALA A 1 198 ? 24.373 -0.368 -15.353 1.00 97.69 198 ALA A N 1
ATOM 1520 C CA . ALA A 1 198 ? 25.050 0.401 -16.387 1.00 97.69 198 ALA A CA 1
ATOM 1521 C C . ALA A 1 198 ? 24.343 0.223 -17.736 1.00 97.69 198 ALA A C 1
ATOM 1523 O O . ALA A 1 198 ? 24.063 1.228 -18.399 1.00 97.69 198 ALA A O 1
ATOM 1524 N N . SER A 1 199 ? 23.983 -1.012 -18.097 1.00 97.31 199 SER A N 1
ATOM 1525 C CA . SER A 1 199 ? 23.216 -1.309 -19.309 1.00 97.31 199 SER A CA 1
ATOM 1526 C C . SER A 1 199 ? 21.805 -0.717 -19.252 1.00 97.31 199 SER A C 1
ATOM 1528 O O . SER A 1 199 ? 21.413 -0.015 -20.189 1.00 97.31 199 SER A O 1
ATOM 1530 N N . ALA A 1 200 ? 21.082 -0.868 -18.135 1.00 97.19 200 ALA A N 1
ATOM 1531 C CA . ALA A 1 200 ? 19.757 -0.269 -17.943 1.00 97.19 200 ALA A CA 1
ATOM 1532 C C . ALA A 1 200 ? 19.793 1.265 -18.061 1.00 97.19 200 ALA A C 1
ATOM 1534 O O . ALA A 1 200 ? 18.987 1.876 -18.764 1.00 97.19 200 ALA A O 1
ATOM 1535 N N . ASN A 1 201 ? 20.760 1.915 -17.412 1.00 97.69 201 ASN A N 1
ATOM 1536 C CA . ASN A 1 201 ? 20.890 3.368 -17.429 1.00 97.69 201 ASN A CA 1
ATOM 1537 C C . ASN A 1 201 ? 21.309 3.902 -18.806 1.00 97.69 201 ASN A C 1
ATOM 1539 O O . ASN A 1 201 ? 20.796 4.934 -19.245 1.00 97.69 201 ASN A O 1
ATOM 1543 N N . ALA A 1 202 ? 22.220 3.213 -19.501 1.00 97.75 202 ALA A N 1
ATOM 1544 C CA . ALA A 1 202 ? 22.599 3.557 -20.868 1.00 97.75 202 ALA A CA 1
ATOM 1545 C C . ALA A 1 202 ? 21.407 3.413 -21.828 1.00 97.75 202 ALA A C 1
ATOM 1547 O O . ALA A 1 202 ? 21.148 4.317 -22.626 1.00 97.75 202 ALA A O 1
ATOM 1548 N N . LEU A 1 203 ? 20.640 2.324 -21.704 1.00 97.31 203 LEU A N 1
ATOM 1549 C CA . LEU A 1 203 ? 19.432 2.086 -22.489 1.00 97.31 203 LEU A CA 1
ATOM 1550 C C . LEU A 1 203 ? 18.370 3.161 -22.234 1.00 97.31 203 LEU A C 1
ATOM 1552 O O . LEU A 1 203 ? 17.845 3.733 -23.187 1.00 97.31 203 LEU A O 1
ATOM 1556 N N . SER A 1 204 ? 18.116 3.496 -20.969 1.00 97.31 204 SER A N 1
ATOM 1557 C CA . SER A 1 204 ? 17.182 4.553 -20.571 1.00 97.31 204 SER A CA 1
ATOM 1558 C C . SER A 1 204 ? 17.563 5.906 -21.177 1.00 97.31 204 SER A C 1
ATOM 1560 O O . SER A 1 204 ? 16.744 6.562 -21.821 1.00 97.31 204 SER A O 1
ATOM 1562 N N . LYS A 1 205 ? 18.836 6.308 -21.065 1.00 97.38 205 LYS A N 1
ATOM 1563 C CA . LYS A 1 205 ? 19.330 7.552 -21.676 1.00 97.38 205 LYS A CA 1
ATOM 1564 C C . LYS A 1 205 ? 19.177 7.546 -23.194 1.00 97.38 205 LYS A C 1
ATOM 1566 O O . LYS A 1 205 ? 18.778 8.556 -23.760 1.00 97.38 205 LYS A O 1
ATOM 1571 N N . ARG A 1 206 ? 19.454 6.417 -23.850 1.00 97.62 206 ARG A N 1
ATOM 1572 C CA . ARG A 1 206 ? 19.305 6.283 -25.304 1.00 97.62 206 ARG A CA 1
ATOM 1573 C C . ARG A 1 206 ? 17.848 6.403 -25.755 1.00 97.62 206 ARG A C 1
ATOM 1575 O O . ARG A 1 206 ? 17.598 7.016 -26.784 1.00 97.62 206 ARG A O 1
ATOM 1582 N N . LEU A 1 207 ? 16.911 5.794 -25.027 1.00 97.12 207 LEU A N 1
ATOM 1583 C CA . LEU A 1 207 ? 15.505 5.722 -25.438 1.00 97.12 207 LEU A CA 1
ATOM 1584 C C . LEU A 1 207 ? 14.702 6.973 -25.074 1.00 97.12 207 LEU A C 1
ATOM 1586 O O . LEU A 1 207 ? 13.849 7.381 -25.854 1.00 97.12 207 LEU A O 1
ATOM 1590 N N . ILE A 1 208 ? 14.949 7.560 -23.900 1.00 96.56 208 ILE A N 1
ATOM 1591 C CA . ILE A 1 208 ? 14.092 8.618 -23.334 1.00 96.56 208 ILE A CA 1
ATOM 1592 C C . ILE A 1 208 ? 14.875 9.826 -22.798 1.00 96.56 208 ILE A C 1
ATOM 1594 O O . ILE A 1 208 ? 14.310 10.679 -22.116 1.00 96.56 208 ILE A O 1
ATOM 1598 N N . ASN A 1 209 ? 16.184 9.901 -23.069 1.00 96.44 209 ASN A N 1
ATOM 1599 C CA . ASN A 1 209 ? 17.076 10.985 -22.637 1.00 96.44 209 ASN A CA 1
ATOM 1600 C C . ASN A 1 209 ? 17.080 11.249 -21.113 1.00 96.44 209 ASN A C 1
ATOM 1602 O O . ASN A 1 209 ? 17.379 12.349 -20.650 1.00 96.44 209 ASN A O 1
ATOM 1606 N N . LYS A 1 210 ? 16.749 10.229 -20.311 1.00 94.94 210 LYS A N 1
ATOM 1607 C CA . LYS A 1 210 ? 16.762 10.262 -18.842 1.00 94.94 210 LYS A CA 1
ATOM 1608 C C . LYS A 1 210 ? 17.385 8.980 -18.304 1.00 94.94 210 LYS A C 1
ATOM 1610 O O . LYS A 1 210 ? 17.195 7.909 -18.874 1.00 94.94 210 LYS A O 1
ATOM 1615 N N . GLY A 1 211 ? 18.146 9.092 -17.219 1.00 94.38 211 GLY A N 1
ATOM 1616 C CA . GLY A 1 211 ? 18.710 7.935 -16.523 1.00 94.38 211 GLY A CA 1
ATOM 1617 C C . GLY A 1 211 ? 17.699 7.256 -15.601 1.00 94.38 211 GLY A C 1
ATOM 1618 O O . GLY A 1 211 ? 16.746 7.891 -15.149 1.00 94.38 211 GLY A O 1
ATOM 1619 N N . ILE A 1 212 ? 17.940 5.983 -15.292 1.00 95.06 212 ILE A N 1
ATOM 1620 C CA . ILE A 1 212 ? 17.164 5.242 -14.293 1.00 95.06 212 ILE A CA 1
ATOM 1621 C C . ILE A 1 212 ? 17.707 5.535 -12.889 1.00 95.06 212 ILE A C 1
ATOM 1623 O O . ILE A 1 212 ? 18.917 5.657 -12.687 1.00 95.06 212 ILE A O 1
ATOM 1627 N N . SER A 1 213 ? 16.818 5.661 -11.903 1.00 94.19 213 SER A N 1
ATOM 1628 C CA . SER A 1 213 ? 17.235 5.800 -10.507 1.00 94.19 213 SER A CA 1
ATOM 1629 C C . SER A 1 213 ? 17.721 4.457 -9.946 1.00 94.19 213 SER A C 1
ATOM 1631 O O . SER A 1 213 ? 17.245 3.397 -10.350 1.00 94.19 213 SER A O 1
ATOM 1633 N N . LYS A 1 214 ? 18.633 4.481 -8.965 1.00 94.38 214 LYS A N 1
ATOM 1634 C CA . LYS A 1 214 ? 19.048 3.249 -8.269 1.00 94.38 214 LYS A CA 1
ATOM 1635 C C . LYS A 1 214 ? 17.884 2.570 -7.546 1.00 94.38 214 LYS A C 1
ATOM 1637 O O . LYS A 1 214 ? 17.850 1.352 -7.494 1.00 94.38 214 LYS A O 1
ATOM 1642 N N . GLN A 1 215 ? 16.937 3.343 -7.011 1.00 91.75 215 GLN A N 1
ATOM 1643 C CA . GLN A 1 215 ? 15.751 2.795 -6.346 1.00 91.75 215 GLN A CA 1
ATOM 1644 C C . GLN A 1 215 ? 14.890 2.001 -7.334 1.00 91.75 215 GLN A C 1
ATOM 1646 O O . GLN A 1 215 ? 14.627 0.833 -7.080 1.00 91.75 215 GLN A O 1
ATOM 1651 N N . SER A 1 216 ? 14.563 2.588 -8.493 1.00 94.19 216 SER A N 1
ATOM 1652 C CA . SER A 1 216 ? 13.810 1.910 -9.560 1.00 94.19 216 SER A CA 1
ATOM 1653 C C . SER A 1 216 ? 14.548 0.672 -10.081 1.00 94.19 216 SER A C 1
ATOM 1655 O O . SER A 1 216 ? 13.923 -0.347 -10.348 1.00 94.19 216 SER A O 1
ATOM 1657 N N . PHE A 1 217 ? 15.879 0.742 -10.214 1.00 96.06 217 PHE A N 1
ATOM 1658 C CA . PHE A 1 217 ? 16.687 -0.395 -10.660 1.00 96.06 217 PHE A CA 1
ATOM 1659 C C . PHE A 1 217 ? 16.719 -1.537 -9.632 1.00 96.06 217 PHE A C 1
ATOM 1661 O O . PHE A 1 217 ? 16.582 -2.695 -10.002 1.00 96.06 217 PHE A O 1
ATOM 1668 N N . ASN A 1 218 ? 16.854 -1.228 -8.339 1.00 94.69 218 ASN A N 1
ATOM 1669 C CA . ASN A 1 218 ? 16.966 -2.241 -7.282 1.00 94.69 218 ASN A CA 1
ATOM 1670 C C . ASN A 1 218 ? 15.718 -3.125 -7.134 1.00 94.69 218 ASN A C 1
ATOM 1672 O O . ASN A 1 218 ? 15.820 -4.218 -6.589 1.00 94.69 218 ASN A O 1
ATOM 1676 N N . ILE A 1 219 ? 14.555 -2.656 -7.592 1.00 94.81 219 ILE A N 1
ATOM 1677 C CA . ILE A 1 219 ? 13.305 -3.429 -7.594 1.00 94.81 219 ILE A CA 1
ATOM 1678 C C . ILE A 1 219 ? 12.933 -3.948 -8.990 1.00 94.81 219 ILE A C 1
ATOM 1680 O O . ILE A 1 219 ? 11.868 -4.529 -9.168 1.00 94.81 219 ILE A O 1
ATOM 1684 N N . MET A 1 220 ? 13.785 -3.741 -9.998 1.00 95.94 220 MET A N 1
ATOM 1685 C CA . MET A 1 220 ? 13.471 -4.050 -11.395 1.00 95.94 220 MET A CA 1
ATOM 1686 C C . MET A 1 220 ? 13.183 -5.538 -11.616 1.00 95.94 220 MET A C 1
ATOM 1688 O O . MET A 1 220 ? 12.314 -5.870 -12.418 1.00 95.94 220 MET A O 1
ATOM 1692 N N . ASP A 1 221 ? 13.842 -6.423 -10.864 1.00 95.56 221 ASP A N 1
ATOM 1693 C CA . ASP A 1 221 ? 13.580 -7.865 -10.917 1.00 95.56 221 ASP A CA 1
ATOM 1694 C C . ASP A 1 221 ? 12.167 -8.214 -10.439 1.00 95.56 221 ASP A C 1
ATOM 1696 O O . ASP A 1 221 ? 11.488 -9.026 -11.063 1.00 95.56 221 ASP A O 1
ATOM 1700 N N . LYS A 1 222 ? 11.688 -7.535 -9.391 1.00 97.38 222 LYS A N 1
ATOM 1701 C CA . LYS A 1 222 ? 10.322 -7.680 -8.873 1.00 97.38 222 LYS A CA 1
ATOM 1702 C C . LYS A 1 222 ? 9.281 -7.115 -9.831 1.00 97.38 222 LYS A C 1
ATOM 1704 O O . LYS A 1 222 ? 8.251 -7.744 -10.048 1.00 97.38 222 LYS A O 1
ATOM 1709 N N . ILE A 1 223 ? 9.572 -5.966 -10.449 1.00 97.88 223 ILE A N 1
ATOM 1710 C CA . ILE A 1 223 ? 8.719 -5.401 -11.504 1.00 97.88 223 ILE A CA 1
ATOM 1711 C C . ILE A 1 223 ? 8.629 -6.389 -12.672 1.00 97.88 223 ILE A C 1
ATOM 1713 O O . ILE A 1 223 ? 7.532 -6.675 -13.135 1.00 97.88 223 ILE A O 1
ATOM 1717 N N . ARG A 1 224 ? 9.759 -6.954 -13.123 1.00 97.81 224 ARG A N 1
ATOM 1718 C CA . ARG A 1 224 ? 9.796 -7.948 -14.208 1.00 97.81 224 ARG A CA 1
ATOM 1719 C C . ARG A 1 224 ? 8.977 -9.194 -13.877 1.00 97.81 224 ARG A C 1
ATOM 1721 O O . ARG A 1 224 ? 8.260 -9.685 -14.742 1.00 97.81 224 ARG A O 1
ATOM 1728 N N . GLU A 1 225 ? 9.088 -9.700 -12.651 1.00 98.06 225 GLU A N 1
ATOM 1729 C CA . GLU A 1 225 ? 8.325 -10.858 -12.181 1.00 98.06 225 GLU A CA 1
ATOM 1730 C C . GLU A 1 225 ? 6.813 -10.606 -12.265 1.00 98.06 225 GLU A C 1
ATOM 1732 O O . GLU A 1 225 ? 6.089 -11.375 -12.900 1.00 98.06 225 GLU A O 1
ATOM 1737 N N . VAL A 1 226 ? 6.345 -9.513 -11.659 1.00 98.62 226 VAL A N 1
ATOM 1738 C CA . VAL A 1 226 ? 4.916 -9.178 -11.592 1.00 98.62 226 VAL A CA 1
ATOM 1739 C C . VAL A 1 226 ? 4.371 -8.842 -12.974 1.00 98.62 226 VAL A C 1
ATOM 1741 O O . VAL A 1 226 ? 3.304 -9.318 -13.353 1.00 98.62 226 VAL A O 1
ATOM 1744 N N . ASP A 1 227 ? 5.129 -8.094 -13.769 1.00 98.56 227 ASP A N 1
ATOM 1745 C CA . ASP A 1 227 ? 4.770 -7.776 -15.143 1.00 98.56 227 ASP A CA 1
ATOM 1746 C C . ASP A 1 227 ? 4.622 -9.038 -16.012 1.00 98.56 227 ASP A C 1
ATOM 1748 O O . ASP A 1 227 ? 3.624 -9.194 -16.719 1.00 98.56 227 ASP A O 1
ATOM 1752 N N . GLY A 1 228 ? 5.572 -9.975 -15.921 1.00 98.31 228 GLY A N 1
ATOM 1753 C CA . GLY A 1 228 ? 5.502 -11.256 -16.624 1.00 98.31 228 GLY A CA 1
ATOM 1754 C C . GLY A 1 228 ? 4.305 -12.104 -16.186 1.00 98.31 228 GLY A C 1
ATOM 1755 O O . GLY A 1 228 ? 3.588 -12.643 -17.032 1.00 98.31 228 GLY A O 1
ATOM 1756 N N . LEU A 1 229 ? 4.037 -12.166 -14.877 1.00 98.50 229 LEU A N 1
ATOM 1757 C CA . LEU A 1 229 ? 2.881 -12.868 -14.313 1.00 98.50 229 LEU A CA 1
ATOM 1758 C C . LEU A 1 229 ? 1.558 -12.301 -14.846 1.00 98.50 229 LEU A C 1
ATOM 1760 O O . LEU A 1 229 ? 0.695 -13.056 -15.301 1.00 98.50 229 LEU A O 1
ATOM 1764 N N . LEU A 1 230 ? 1.404 -10.976 -14.832 1.00 98.44 230 LEU A N 1
ATOM 1765 C CA . LEU A 1 230 ? 0.201 -10.303 -15.318 1.00 98.44 230 LEU A CA 1
ATOM 1766 C C . LEU A 1 230 ? 0.029 -10.449 -16.829 1.00 98.44 230 LEU A C 1
ATOM 1768 O O . LEU A 1 230 ? -1.095 -10.525 -17.315 1.00 98.44 230 LEU A O 1
ATOM 1772 N N . GLN A 1 231 ? 1.110 -10.520 -17.602 1.00 96.88 231 GLN A N 1
ATOM 1773 C CA . GLN A 1 231 ? 1.014 -10.816 -19.031 1.00 96.88 231 GLN A CA 1
ATOM 1774 C C . GLN A 1 231 ? 0.572 -12.259 -19.310 1.00 96.88 231 GLN A C 1
ATOM 1776 O O . GLN A 1 231 ? -0.178 -12.481 -20.258 1.00 96.88 231 GLN A O 1
ATOM 1781 N N . GLY A 1 232 ? 1.011 -13.217 -18.490 1.00 97.12 232 GLY A N 1
ATOM 1782 C CA . GLY A 1 232 ? 0.777 -14.646 -18.707 1.00 97.12 232 GLY A CA 1
ATOM 1783 C C . GLY A 1 232 ? -0.484 -15.230 -18.061 1.00 97.12 232 GLY A C 1
ATOM 1784 O O . GLY A 1 232 ? -0.859 -16.348 -18.405 1.00 97.12 232 GLY A O 1
ATOM 1785 N N . SER A 1 233 ? -1.143 -14.522 -17.136 1.00 97.25 233 SER A N 1
ATOM 1786 C CA . SER A 1 233 ? -2.239 -15.082 -16.331 1.00 97.25 233 SER A CA 1
ATOM 1787 C C . SER A 1 233 ? -3.446 -14.148 -16.223 1.00 97.25 233 SER A C 1
ATOM 1789 O O . SER A 1 233 ? -3.390 -13.087 -15.599 1.00 97.25 233 SER A O 1
ATOM 1791 N N . SER A 1 234 ? -4.586 -14.578 -16.774 1.00 95.19 234 SER A N 1
ATOM 1792 C CA . SER A 1 234 ? -5.872 -13.883 -16.612 1.00 95.19 234 SER A CA 1
ATOM 1793 C C . SER A 1 234 ? -6.345 -13.877 -15.157 1.00 95.19 234 SER A C 1
ATOM 1795 O O . SER A 1 234 ? -6.888 -12.870 -14.707 1.00 95.19 234 SER A O 1
ATOM 1797 N N . LYS A 1 235 ? -6.078 -14.957 -14.405 1.00 96.06 235 LYS A N 1
ATOM 1798 C CA . LYS A 1 235 ? -6.334 -15.020 -12.959 1.00 96.06 235 LYS A CA 1
ATOM 1799 C C . LYS A 1 235 ? -5.534 -13.938 -12.233 1.00 96.06 235 LYS A C 1
ATOM 1801 O O . LYS A 1 235 ? -6.108 -13.182 -11.461 1.00 96.06 235 LYS A O 1
ATOM 1806 N N . ALA A 1 236 ? -4.241 -13.792 -12.533 1.00 97.50 236 ALA A N 1
ATOM 1807 C CA . ALA A 1 236 ? -3.424 -12.744 -11.920 1.00 97.50 236 ALA A CA 1
ATOM 1808 C C . ALA A 1 236 ? -3.962 -11.338 -12.236 1.00 97.50 236 ALA A C 1
ATOM 1810 O O . ALA A 1 236 ? -4.106 -10.535 -11.320 1.00 97.50 236 ALA A O 1
ATOM 1811 N N . ARG A 1 237 ? -4.340 -11.061 -13.496 1.00 96.56 237 ARG A N 1
ATOM 1812 C CA . ARG A 1 237 ? -4.942 -9.769 -13.888 1.00 96.56 237 ARG A CA 1
ATOM 1813 C C . ARG A 1 237 ? -6.239 -9.440 -13.147 1.00 96.56 237 ARG A C 1
ATOM 1815 O O . ARG A 1 237 ? -6.543 -8.267 -12.976 1.00 96.56 237 ARG A O 1
ATOM 1822 N N . ALA A 1 238 ? -7.013 -10.450 -12.756 1.00 95.38 238 ALA A N 1
ATOM 1823 C CA . ALA A 1 238 ? -8.267 -10.253 -12.035 1.00 95.38 238 ALA A CA 1
ATOM 1824 C C . ALA A 1 238 ? -8.061 -9.989 -10.534 1.00 95.38 238 ALA A C 1
ATOM 1826 O O . ALA A 1 238 ? -8.886 -9.319 -9.920 1.00 95.38 238 ALA A O 1
ATOM 1827 N N . LEU A 1 239 ? -6.987 -10.526 -9.945 1.00 97.12 239 LEU A N 1
ATOM 1828 C CA . LEU A 1 239 ? -6.770 -10.504 -8.495 1.00 97.12 239 LEU A CA 1
ATOM 1829 C C . LEU A 1 239 ? -5.773 -9.430 -8.047 1.00 97.12 239 LEU A C 1
ATOM 1831 O O . LEU A 1 239 ? -5.896 -8.929 -6.931 1.00 97.12 239 LEU A O 1
ATOM 1835 N N . VAL A 1 240 ? -4.774 -9.109 -8.876 1.00 98.50 240 VAL A N 1
ATOM 1836 C CA . VAL A 1 240 ? -3.614 -8.301 -8.479 1.00 98.50 240 VAL A CA 1
ATOM 1837 C C . VAL A 1 240 ? -3.759 -6.853 -8.944 1.00 98.50 240 VAL A C 1
ATOM 1839 O O . VAL A 1 240 ? -3.941 -6.602 -10.135 1.00 98.50 240 VAL A O 1
ATOM 1842 N N . ARG A 1 241 ? -3.625 -5.895 -8.019 1.00 98.69 241 ARG A N 1
ATOM 1843 C CA . ARG A 1 241 ? -3.639 -4.450 -8.315 1.00 98.69 241 ARG A CA 1
ATOM 1844 C C . ARG A 1 241 ? -2.529 -3.710 -7.573 1.00 98.69 241 ARG A C 1
ATOM 1846 O O . ARG A 1 241 ? -2.120 -4.122 -6.489 1.00 98.69 241 ARG A O 1
ATOM 1853 N N . GLU A 1 242 ? -2.049 -2.617 -8.163 1.00 98.75 242 GLU A N 1
ATOM 1854 C CA . GLU A 1 242 ? -1.001 -1.779 -7.569 1.00 98.75 242 GLU A CA 1
ATOM 1855 C C . GLU A 1 242 ? -1.580 -0.909 -6.454 1.00 98.75 242 GLU A C 1
ATOM 1857 O O . GLU A 1 242 ? -2.633 -0.283 -6.601 1.00 98.75 242 GLU A O 1
ATOM 1862 N N . VAL A 1 243 ? -0.842 -0.826 -5.354 1.00 98.75 243 VAL A N 1
ATOM 1863 C CA . VAL A 1 243 ? -1.034 0.165 -4.296 1.00 98.75 243 VAL A CA 1
ATOM 1864 C C . VAL A 1 243 ? 0.294 0.825 -3.962 1.00 98.75 243 VAL A C 1
ATOM 1866 O O . VAL A 1 243 ? 1.349 0.334 -4.339 1.00 98.75 243 VAL A O 1
ATOM 1869 N N . HIS A 1 244 ? 0.244 1.928 -3.219 1.00 98.00 244 HIS A N 1
ATOM 1870 C CA . HIS A 1 244 ? 1.434 2.548 -2.645 1.00 98.00 244 HIS A CA 1
ATOM 1871 C C . HIS A 1 244 ? 1.202 2.787 -1.143 1.00 98.00 244 HIS A C 1
ATOM 1873 O O . HIS A 1 244 ? 0.263 3.515 -0.799 1.00 98.00 244 HIS A O 1
ATOM 1879 N N . PRO A 1 245 ? 2.035 2.264 -0.224 1.00 97.50 245 PRO A N 1
ATOM 1880 C CA . PRO A 1 245 ? 1.777 2.313 1.216 1.00 97.50 245 PRO A CA 1
ATOM 1881 C C . PRO A 1 245 ? 1.551 3.720 1.766 1.00 97.50 245 PRO A C 1
ATOM 1883 O O . PRO A 1 245 ? 0.602 3.943 2.506 1.00 97.50 245 PRO A O 1
ATOM 1886 N N . GLU A 1 246 ? 2.343 4.719 1.357 1.00 97.56 246 GLU A N 1
ATOM 1887 C CA . GLU A 1 246 ? 2.116 6.106 1.812 1.00 97.56 246 GLU A CA 1
ATOM 1888 C C . GLU A 1 246 ? 0.781 6.691 1.318 1.00 97.56 246 GLU A C 1
ATOM 1890 O O . GLU A 1 246 ? 0.194 7.511 2.018 1.00 97.56 246 GLU A O 1
ATOM 1895 N N . VAL A 1 247 ? 0.280 6.264 0.150 1.00 98.50 247 VAL A N 1
ATOM 1896 C CA . VAL A 1 247 ? -1.047 6.660 -0.352 1.00 98.50 247 VAL A CA 1
ATOM 1897 C C . VAL A 1 247 ? -2.137 5.947 0.447 1.00 98.50 247 VAL A C 1
ATOM 1899 O O . VAL A 1 247 ? -3.116 6.575 0.838 1.00 98.50 247 VAL A O 1
ATOM 1902 N N . CYS A 1 248 ? -1.943 4.665 0.762 1.00 98.62 248 CYS A N 1
ATOM 1903 C CA . CYS A 1 248 ? -2.868 3.906 1.601 1.00 98.62 248 CYS A CA 1
ATOM 1904 C C . CYS A 1 248 ? -2.947 4.498 3.016 1.00 98.62 248 CYS A C 1
ATOM 1906 O O . CYS A 1 248 ? -4.039 4.721 3.527 1.00 98.62 248 CYS A O 1
ATOM 1908 N N . PHE A 1 249 ? -1.806 4.838 3.626 1.00 98.06 249 PHE A N 1
ATOM 1909 C CA . PHE A 1 249 ? -1.758 5.519 4.920 1.00 98.06 249 PHE A CA 1
ATOM 1910 C C . PHE A 1 249 ? -2.395 6.906 4.875 1.00 98.06 249 PHE A C 1
ATOM 1912 O O . PHE A 1 249 ? -3.146 7.248 5.780 1.00 98.06 249 PHE A O 1
ATOM 1919 N N . TRP A 1 250 ? -2.135 7.692 3.827 1.00 97.88 250 TRP A N 1
ATOM 1920 C CA . TRP A 1 250 ? -2.804 8.978 3.615 1.00 97.88 250 TRP A CA 1
ATOM 1921 C C . TRP A 1 250 ? -4.329 8.825 3.566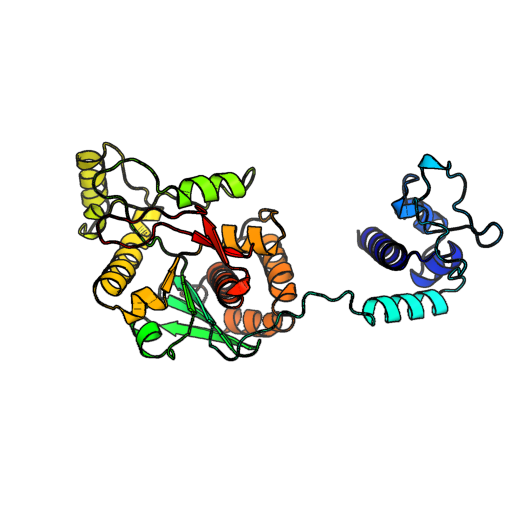 1.00 97.88 250 TRP A C 1
ATOM 1923 O O . TRP A 1 250 ? -5.046 9.610 4.183 1.00 97.88 250 TRP A O 1
ATOM 1933 N N . ALA A 1 251 ? -4.812 7.786 2.887 1.00 97.50 251 ALA A N 1
ATOM 1934 C CA . ALA A 1 251 ? -6.228 7.481 2.757 1.00 97.50 251 ALA A CA 1
ATOM 1935 C C . ALA A 1 251 ? -6.869 7.093 4.098 1.00 97.50 251 ALA A C 1
ATOM 1937 O O . ALA A 1 251 ? -7.862 7.694 4.505 1.00 97.50 251 ALA A O 1
ATOM 1938 N N . ILE A 1 252 ? -6.279 6.141 4.830 1.00 96.38 252 ILE A N 1
ATOM 1939 C CA . ILE A 1 252 ? -6.822 5.710 6.132 1.00 96.38 252 ILE A CA 1
ATOM 1940 C C . ILE A 1 252 ? -6.653 6.759 7.239 1.00 96.38 252 ILE A C 1
ATOM 1942 O O . ILE A 1 252 ? -7.325 6.672 8.263 1.00 96.38 252 ILE A O 1
ATOM 1946 N N . ALA A 1 253 ? -5.789 7.754 7.024 1.00 94.81 253 ALA A N 1
ATOM 1947 C CA . ALA A 1 253 ? -5.630 8.936 7.865 1.00 94.81 253 ALA A CA 1
ATOM 1948 C C . ALA A 1 253 ? -6.445 10.144 7.366 1.00 94.81 253 ALA A C 1
ATOM 1950 O O . ALA A 1 253 ? -6.084 11.294 7.636 1.00 94.81 253 ALA A O 1
ATOM 1951 N N . GLU A 1 254 ? -7.526 9.895 6.621 1.00 92.94 254 GLU A N 1
ATOM 1952 C CA . GLU A 1 254 ? -8.509 10.907 6.209 1.00 92.94 254 GLU A CA 1
ATOM 1953 C C . GLU A 1 254 ? -7.877 12.074 5.431 1.00 92.94 254 GLU A C 1
ATOM 1955 O O . GLU A 1 254 ? -8.178 13.250 5.641 1.00 92.94 254 GLU A O 1
ATOM 1960 N N . GLY A 1 255 ? -6.942 11.754 4.538 1.00 92.88 255 GLY A N 1
ATOM 1961 C CA . GLY A 1 255 ? -6.273 12.733 3.688 1.00 92.88 255 GLY A CA 1
ATOM 1962 C C . GLY A 1 255 ? -5.055 13.410 4.325 1.00 92.88 255 GLY A C 1
ATOM 1963 O O . GLY A 1 255 ? -4.539 14.391 3.780 1.00 92.88 255 GLY A O 1
ATOM 1964 N N . ASN A 1 256 ? -4.561 12.901 5.458 1.00 91.69 256 ASN A N 1
ATOM 1965 C CA . ASN A 1 256 ? -3.377 13.428 6.132 1.00 91.69 256 ASN A CA 1
ATOM 1966 C C . ASN A 1 256 ? -2.150 12.539 5.892 1.00 91.69 256 ASN A C 1
ATOM 1968 O O . ASN A 1 256 ? -2.085 11.391 6.322 1.00 91.69 256 ASN A O 1
ATOM 1972 N N . ALA A 1 257 ? -1.118 13.088 5.248 1.00 92.31 257 ALA A N 1
ATOM 1973 C CA . ALA A 1 257 ? 0.142 12.369 5.061 1.00 92.31 257 ALA A CA 1
ATOM 1974 C C . ALA A 1 257 ? 0.870 12.137 6.400 1.00 92.31 257 ALA A C 1
ATOM 1976 O O . ALA A 1 257 ? 0.964 13.052 7.227 1.00 92.31 257 ALA A O 1
ATOM 1977 N N . MET A 1 258 ? 1.477 10.953 6.560 1.00 93.81 258 MET A N 1
ATOM 1978 C CA . MET A 1 258 ? 2.183 10.541 7.782 1.00 93.81 258 MET A CA 1
ATOM 1979 C C . MET A 1 258 ? 3.248 11.558 8.209 1.00 93.81 258 MET A C 1
ATOM 1981 O O . MET A 1 258 ? 4.172 11.895 7.448 1.00 93.81 258 MET A O 1
ATOM 1985 N N . LYS A 1 259 ? 3.165 12.028 9.455 1.00 93.19 259 LYS A N 1
ATOM 1986 C CA . LYS A 1 259 ? 4.043 13.054 10.023 1.00 93.19 259 LYS A CA 1
ATOM 1987 C C . LYS A 1 259 ? 5.463 12.535 10.201 1.00 93.19 259 LYS A C 1
ATOM 1989 O O . LYS A 1 259 ? 6.416 13.246 9.859 1.00 93.19 259 LYS A O 1
ATOM 1994 N N . TYR A 1 260 ? 5.621 11.297 10.660 1.00 94.00 260 TYR A N 1
ATOM 1995 C CA . TYR A 1 260 ? 6.916 10.704 10.984 1.00 94.00 260 TYR A CA 1
ATOM 1996 C C . TYR A 1 260 ? 7.368 9.698 9.917 1.00 94.00 260 TYR A C 1
ATOM 1998 O O . TYR A 1 260 ? 6.571 9.067 9.215 1.00 94.00 260 TYR A O 1
ATOM 2006 N N . GLY A 1 261 ? 8.684 9.622 9.706 1.00 91.25 261 GLY A N 1
ATOM 2007 C CA . GLY A 1 261 ? 9.255 8.735 8.693 1.00 91.25 261 GLY A CA 1
ATOM 2008 C C . GLY A 1 261 ? 9.116 7.275 9.112 1.00 91.25 261 GLY A C 1
ATOM 2009 O O . GLY A 1 261 ? 9.312 6.966 10.282 1.00 91.25 261 GLY A O 1
ATOM 2010 N N . LYS A 1 262 ? 8.856 6.368 8.162 1.00 88.38 262 LYS A N 1
ATOM 2011 C CA . LYS A 1 262 ? 8.579 4.946 8.449 1.00 88.38 262 LYS A CA 1
ATOM 2012 C C . LYS A 1 262 ? 9.674 4.191 9.218 1.00 88.38 262 LYS A C 1
ATOM 2014 O O . LYS A 1 262 ? 9.412 3.155 9.809 1.00 88.38 262 LYS A O 1
ATOM 2019 N N . LYS A 1 263 ? 10.897 4.733 9.252 1.00 87.25 263 LYS A N 1
ATOM 2020 C CA . LYS A 1 263 ? 12.048 4.153 9.963 1.00 87.25 263 LYS A CA 1
ATOM 2021 C C . LYS A 1 263 ? 12.195 4.607 11.420 1.00 87.25 263 LYS A C 1
ATOM 2023 O O . LYS A 1 263 ? 13.087 4.104 12.097 1.00 87.25 263 LYS A O 1
ATOM 2028 N N . THR A 1 264 ? 11.399 5.572 11.889 1.00 91.44 264 THR A N 1
ATOM 2029 C CA . THR A 1 264 ? 11.457 6.039 13.286 1.00 91.44 264 THR A CA 1
ATOM 2030 C C . THR A 1 264 ? 10.433 5.303 14.145 1.00 91.44 264 THR A C 1
ATOM 2032 O O . THR A 1 264 ? 9.440 4.783 13.635 1.00 91.44 264 THR A O 1
ATOM 2035 N N . GLU A 1 265 ? 10.653 5.257 15.459 1.00 90.19 265 GLU A N 1
ATOM 2036 C CA . GLU A 1 265 ? 9.699 4.634 16.386 1.00 90.19 265 GLU A CA 1
ATOM 2037 C C . GLU A 1 265 ? 8.356 5.370 16.401 1.00 90.19 265 GLU A C 1
ATOM 2039 O O . GLU A 1 265 ? 7.303 4.742 16.486 1.00 90.19 265 GLU A O 1
ATOM 2044 N N . GLU A 1 266 ? 8.374 6.696 16.264 1.00 94.19 266 GLU A N 1
ATOM 2045 C CA . GLU A 1 266 ? 7.168 7.516 16.146 1.00 94.19 266 GLU A CA 1
ATOM 2046 C C . GLU A 1 266 ? 6.415 7.207 14.853 1.00 94.19 266 GLU A C 1
ATOM 2048 O O . GLU A 1 266 ? 5.194 7.112 14.878 1.00 94.19 266 GLU A O 1
ATOM 2053 N N . GLY A 1 267 ? 7.124 6.996 13.738 1.00 93.50 267 GLY A N 1
ATOM 2054 C CA . GLY A 1 267 ? 6.510 6.616 12.464 1.00 93.50 267 GLY A CA 1
ATOM 2055 C C . GLY A 1 267 ? 5.903 5.221 12.477 1.00 93.50 267 GLY A C 1
ATOM 2056 O O . GLY A 1 267 ? 4.894 5.000 11.808 1.00 93.50 267 GLY A O 1
ATOM 2057 N N . PHE A 1 268 ? 6.479 4.307 13.257 1.00 91.06 268 PHE A N 1
ATOM 2058 C CA . PHE A 1 268 ? 5.888 2.999 13.515 1.00 91.06 268 PHE A CA 1
ATOM 2059 C C . PHE A 1 268 ? 4.606 3.124 14.349 1.00 91.06 268 PHE A C 1
ATOM 2061 O O . PHE A 1 268 ? 3.569 2.603 13.948 1.00 91.06 268 PHE A O 1
ATOM 2068 N N . LYS A 1 269 ? 4.654 3.853 15.476 1.00 92.19 269 LYS A N 1
ATOM 2069 C CA . LYS A 1 269 ? 3.489 4.069 16.355 1.00 92.19 269 LYS A CA 1
ATOM 2070 C C . LYS A 1 269 ? 2.342 4.775 15.631 1.00 92.19 269 LYS A C 1
ATOM 2072 O O . LYS A 1 269 ? 1.209 4.333 15.746 1.00 92.19 269 LYS A O 1
ATOM 2077 N N . GLU A 1 270 ? 2.653 5.813 14.854 1.00 95.25 270 GLU A N 1
ATOM 2078 C CA . GLU A 1 270 ? 1.682 6.555 14.041 1.00 95.25 270 GLU A CA 1
ATOM 2079 C C . GLU A 1 270 ? 0.933 5.624 13.077 1.00 95.25 270 GLU A C 1
ATOM 2081 O O . GLU A 1 270 ? -0.291 5.607 13.056 1.00 95.25 270 GLU A O 1
ATOM 2086 N N . ARG A 1 271 ? 1.655 4.796 12.312 1.00 96.00 271 ARG A N 1
ATOM 2087 C CA . ARG A 1 271 ? 1.042 3.845 11.369 1.00 96.00 271 ARG A CA 1
ATOM 2088 C C . ARG A 1 271 ? 0.232 2.765 12.078 1.00 96.00 271 ARG A C 1
ATOM 2090 O O . ARG A 1 271 ? -0.850 2.421 11.611 1.00 96.00 271 ARG A O 1
ATOM 2097 N N . LEU A 1 272 ? 0.746 2.245 13.195 1.00 93.25 272 LEU A N 1
ATOM 2098 C CA . LEU A 1 272 ? 0.051 1.239 13.992 1.00 93.25 272 LEU A CA 1
ATOM 2099 C C . LEU A 1 272 ? -1.279 1.774 14.534 1.00 93.25 272 LEU A C 1
ATOM 2101 O O . LEU A 1 272 ? -2.275 1.065 14.459 1.00 93.25 272 LEU A O 1
ATOM 2105 N N . GLU A 1 273 ? -1.315 3.022 15.008 1.00 94.12 273 GLU A N 1
ATOM 2106 C CA . GLU A 1 273 ? -2.545 3.659 15.488 1.00 94.12 273 GLU A CA 1
ATOM 2107 C C . GLU A 1 273 ? -3.630 3.669 14.402 1.00 94.12 273 GLU A C 1
ATOM 2109 O O . GLU A 1 273 ? -4.753 3.238 14.653 1.00 94.12 273 GLU A O 1
ATOM 2114 N N . TYR A 1 274 ? -3.294 4.090 13.177 1.00 95.44 274 TYR A N 1
ATOM 2115 C CA . TYR A 1 274 ? -4.252 4.081 12.066 1.00 95.44 274 TYR A CA 1
ATOM 2116 C C . TYR A 1 274 ? -4.662 2.665 11.648 1.00 95.44 274 TYR A C 1
ATOM 2118 O O . TYR A 1 274 ? -5.836 2.434 11.374 1.00 95.44 274 TYR A O 1
ATOM 2126 N N . ILE A 1 275 ? -3.732 1.705 11.646 1.00 95.62 275 ILE A N 1
ATOM 2127 C CA . ILE A 1 275 ? -4.040 0.290 11.389 1.00 95.62 275 ILE A CA 1
ATOM 2128 C C . ILE A 1 275 ? -5.051 -0.241 12.413 1.00 95.62 275 ILE A C 1
ATOM 2130 O O . ILE A 1 275 ? -6.000 -0.922 12.031 1.00 95.62 275 ILE A O 1
ATOM 2134 N N . GLN A 1 276 ? -4.889 0.088 13.697 1.00 92.81 276 GLN A N 1
ATOM 2135 C CA . GLN A 1 276 ? -5.761 -0.409 14.765 1.00 92.81 276 GLN A CA 1
ATOM 2136 C C . GLN A 1 276 ? -7.191 0.137 14.700 1.00 92.81 276 GLN A C 1
ATOM 2138 O O . GLN A 1 276 ? -8.094 -0.507 15.221 1.00 92.81 276 GLN A O 1
ATOM 2143 N N . ARG A 1 277 ? -7.430 1.257 14.006 1.00 92.12 277 ARG A N 1
ATOM 2144 C CA . ARG A 1 277 ? -8.796 1.738 13.725 1.00 92.12 277 ARG A CA 1
ATOM 2145 C C . ARG A 1 277 ? -9.563 0.809 12.780 1.00 92.12 277 ARG A C 1
ATOM 2147 O O . ARG A 1 277 ? -10.783 0.778 12.813 1.00 92.12 277 ARG A O 1
ATOM 2154 N N . TYR A 1 278 ? -8.848 0.059 11.941 1.00 93.19 278 TYR A N 1
ATOM 2155 C CA . TYR A 1 278 ? -9.435 -0.919 11.022 1.00 93.19 278 TYR A CA 1
ATOM 2156 C C . TYR A 1 278 ? -9.348 -2.339 11.587 1.00 93.19 278 TYR A C 1
ATOM 2158 O O . TYR A 1 278 ? -10.288 -3.119 11.454 1.00 93.19 278 TYR A O 1
ATOM 2166 N N . LEU A 1 279 ? -8.240 -2.677 12.245 1.00 91.81 279 LEU A N 1
ATOM 2167 C CA . LEU A 1 279 ? -7.994 -3.977 12.865 1.00 91.81 279 LEU A CA 1
ATOM 2168 C C . LEU A 1 279 ? -7.610 -3.794 14.345 1.00 91.81 279 LEU A C 1
ATOM 2170 O O . LEU A 1 279 ? -6.417 -3.831 14.670 1.00 91.81 279 LEU A O 1
ATOM 2174 N N . PRO A 1 280 ? -8.579 -3.636 15.268 1.00 85.69 280 PRO A N 1
ATOM 2175 C CA . PRO A 1 280 ? -8.299 -3.353 16.683 1.00 85.69 280 PRO A CA 1
ATOM 2176 C C . PRO A 1 280 ? -7.330 -4.349 17.336 1.00 85.69 280 PRO A C 1
ATOM 2178 O O . PRO A 1 280 ? -6.463 -3.973 18.129 1.00 85.69 280 PRO A O 1
ATOM 2181 N N . ASN A 1 281 ? -7.411 -5.616 16.922 1.00 83.81 281 ASN A N 1
ATOM 2182 C CA . ASN A 1 281 ? -6.611 -6.714 17.460 1.00 83.81 281 ASN A CA 1
ATOM 2183 C C . ASN A 1 281 ? -5.290 -6.965 16.703 1.00 83.81 281 ASN A C 1
ATOM 2185 O O . ASN A 1 281 ? -4.518 -7.836 17.103 1.00 83.81 281 ASN A O 1
ATOM 2189 N N . ALA A 1 282 ? -4.972 -6.200 15.648 1.00 89.31 282 ALA A N 1
ATOM 2190 C CA . ALA A 1 282 ? -3.770 -6.436 14.837 1.00 89.31 282 ALA A CA 1
ATOM 2191 C C . ALA A 1 282 ? -2.453 -6.231 15.598 1.00 89.31 282 ALA A C 1
ATOM 2193 O O . ALA A 1 282 ? -1.432 -6.790 15.199 1.00 89.31 282 ALA A O 1
ATOM 2194 N N . GLY A 1 283 ? -2.453 -5.454 16.688 1.00 88.69 283 GLY A N 1
ATOM 2195 C CA . GLY A 1 283 ? -1.235 -5.106 17.426 1.00 88.69 283 GLY A CA 1
ATOM 2196 C C . GLY A 1 283 ? -0.422 -6.327 17.864 1.00 88.69 283 GLY A C 1
ATOM 2197 O O . GLY A 1 283 ? 0.780 -6.387 17.606 1.00 88.69 283 GLY A O 1
ATOM 2198 N N . GLN A 1 284 ? -1.071 -7.334 18.457 1.00 87.31 284 GLN A N 1
ATOM 2199 C CA . GLN A 1 284 ? -0.379 -8.541 18.920 1.00 87.31 284 GLN A CA 1
ATOM 2200 C C . GLN A 1 284 ? 0.171 -9.369 17.750 1.00 87.31 284 GLN A C 1
ATOM 2202 O O . GLN A 1 284 ? 1.301 -9.853 17.821 1.00 87.31 284 GLN A O 1
ATOM 2207 N N . THR A 1 285 ? -0.592 -9.497 16.663 1.00 92.38 285 THR A N 1
ATOM 2208 C CA . THR A 1 285 ? -0.173 -10.231 15.461 1.00 92.38 285 THR A CA 1
ATOM 2209 C C . THR A 1 285 ? 1.001 -9.544 14.763 1.00 92.38 285 THR A C 1
ATOM 2211 O O . THR A 1 285 ? 1.949 -10.211 14.354 1.00 92.38 285 THR A O 1
ATOM 2214 N N . ILE A 1 286 ? 0.991 -8.211 14.672 1.00 92.94 286 ILE A N 1
ATOM 2215 C CA . ILE A 1 286 ? 2.094 -7.423 14.102 1.00 92.94 286 ILE A CA 1
ATOM 2216 C C . ILE A 1 286 ? 3.363 -7.583 14.943 1.00 92.94 286 ILE A C 1
ATOM 2218 O O . ILE A 1 286 ? 4.438 -7.809 14.391 1.00 92.94 286 ILE A O 1
ATOM 2222 N N . LEU A 1 287 ? 3.254 -7.503 16.274 1.00 88.94 287 LEU A N 1
ATOM 2223 C CA . LEU A 1 287 ? 4.394 -7.723 17.170 1.00 88.94 287 LEU A CA 1
ATOM 2224 C C . LEU A 1 287 ? 4.950 -9.146 17.033 1.00 88.94 287 LEU A C 1
ATOM 2226 O O . LEU A 1 287 ? 6.160 -9.314 16.907 1.00 88.94 287 LEU A O 1
ATOM 2230 N N . ALA A 1 288 ? 4.080 -10.155 16.956 1.00 89.69 288 ALA A N 1
ATOM 2231 C CA . ALA A 1 288 ? 4.499 -11.533 16.720 1.00 89.69 288 ALA A CA 1
ATOM 2232 C C . ALA A 1 288 ? 5.212 -11.702 15.365 1.00 89.69 288 ALA A C 1
ATOM 2234 O O . ALA A 1 288 ? 6.226 -12.394 15.291 1.00 89.69 288 ALA A O 1
ATOM 2235 N N . ALA A 1 289 ? 4.739 -11.042 14.303 1.00 91.12 289 ALA A N 1
ATOM 2236 C CA . ALA A 1 289 ? 5.397 -11.060 12.996 1.00 91.12 289 ALA A CA 1
ATOM 2237 C C . ALA A 1 289 ? 6.786 -10.397 13.035 1.00 91.12 289 ALA A C 1
ATOM 2239 O O . ALA A 1 289 ? 7.738 -10.925 12.458 1.00 91.12 289 ALA A O 1
ATOM 2240 N N . LEU A 1 290 ? 6.924 -9.278 13.754 1.00 88.69 290 LEU A N 1
ATOM 2241 C CA . LEU A 1 290 ? 8.202 -8.579 13.944 1.00 88.69 290 LEU A CA 1
ATOM 2242 C C . LEU A 1 290 ? 9.249 -9.427 14.678 1.00 88.69 290 LEU A C 1
ATOM 2244 O O . LEU A 1 290 ? 10.444 -9.265 14.416 1.00 88.69 290 LEU A O 1
ATOM 2248 N N . ASP A 1 291 ? 8.811 -10.298 15.587 1.00 88.75 291 ASP A N 1
ATOM 2249 C CA . ASP A 1 291 ? 9.681 -11.225 16.316 1.00 88.75 291 ASP A CA 1
ATOM 2250 C C . ASP A 1 291 ? 9.980 -12.497 15.510 1.00 88.75 291 ASP A C 1
ATOM 2252 O O . ASP A 1 291 ? 11.084 -13.040 15.590 1.00 88.75 291 ASP A O 1
ATOM 2256 N N . HIS A 1 292 ? 9.016 -12.967 14.714 1.00 90.00 292 HIS A N 1
ATOM 2257 C CA . HIS A 1 292 ? 9.148 -14.175 13.904 1.00 90.00 292 HIS A CA 1
ATOM 2258 C C . HIS A 1 292 ? 10.104 -13.989 12.719 1.00 90.00 292 HIS A C 1
ATOM 2260 O O . HIS A 1 292 ? 10.960 -14.843 12.472 1.00 90.00 292 HIS A O 1
ATOM 2266 N N . TYR A 1 293 ? 9.971 -12.887 11.975 1.00 88.25 293 TYR A N 1
ATOM 2267 C CA . TYR A 1 293 ? 10.778 -12.656 10.782 1.00 88.25 293 TYR A CA 1
ATOM 2268 C C . TYR A 1 293 ? 12.103 -11.963 11.121 1.00 88.25 293 TYR A C 1
ATOM 2270 O O . TYR A 1 293 ? 12.114 -10.860 11.677 1.00 88.25 293 TYR A O 1
ATOM 2278 N N . PRO A 1 294 ? 13.257 -12.536 10.728 1.00 85.19 294 PRO A N 1
ATOM 2279 C CA . PRO A 1 294 ? 14.531 -11.854 10.883 1.00 85.19 294 PRO A CA 1
ATOM 2280 C C . PRO A 1 294 ? 14.528 -10.524 10.126 1.00 85.19 294 PRO A C 1
ATOM 2282 O O . PRO A 1 294 ? 14.232 -10.479 8.933 1.00 85.19 294 PRO A O 1
ATOM 2285 N N . ARG A 1 295 ? 14.971 -9.445 10.782 1.00 83.19 295 ARG A N 1
ATOM 2286 C CA . ARG A 1 295 ? 15.039 -8.096 10.176 1.00 83.19 295 ARG A CA 1
ATOM 2287 C C . ARG A 1 295 ? 15.916 -8.019 8.925 1.00 83.19 295 ARG A C 1
ATOM 2289 O O . ARG A 1 295 ? 15.811 -7.092 8.131 1.00 83.19 295 ARG A O 1
ATOM 2296 N N . SER A 1 296 ? 16.849 -8.960 8.779 1.00 80.81 296 SER A N 1
ATOM 2297 C CA . SER A 1 296 ? 17.687 -9.091 7.587 1.00 80.81 296 SER A CA 1
ATOM 2298 C C . SER A 1 296 ? 16.899 -9.554 6.362 1.00 80.81 296 SER A C 1
ATOM 2300 O O . SER A 1 296 ? 17.392 -9.348 5.249 1.00 80.81 296 SER A O 1
ATOM 2302 N N . TYR A 1 297 ? 15.730 -10.158 6.581 1.00 79.62 297 TYR A N 1
ATOM 2303 C CA . TYR A 1 297 ? 14.863 -10.790 5.598 1.00 79.62 297 TYR A CA 1
ATOM 2304 C C . TYR A 1 297 ? 13.619 -9.944 5.305 1.00 79.62 297 TYR A C 1
ATOM 2306 O O . TYR A 1 297 ? 13.346 -9.693 4.134 1.00 79.62 297 TYR A O 1
ATOM 2314 N N . VAL A 1 298 ? 12.945 -9.453 6.352 1.00 81.44 298 VAL A N 1
ATOM 2315 C CA . VAL A 1 298 ? 11.758 -8.580 6.292 1.00 81.44 298 VAL A CA 1
ATOM 2316 C C . VAL A 1 298 ? 12.019 -7.341 7.144 1.00 81.44 298 VAL A C 1
ATOM 2318 O O . VAL A 1 298 ? 12.354 -7.470 8.324 1.00 81.44 298 VAL A O 1
ATOM 2321 N N . ALA A 1 299 ? 11.912 -6.142 6.572 1.00 82.62 299 ALA A N 1
ATOM 2322 C CA . ALA A 1 299 ? 12.064 -4.923 7.355 1.00 82.62 299 ALA A CA 1
ATOM 2323 C C . ALA A 1 299 ? 10.804 -4.653 8.195 1.00 82.62 299 ALA A C 1
ATOM 2325 O O . ALA A 1 299 ? 9.716 -5.153 7.920 1.00 82.62 299 ALA A O 1
ATOM 2326 N N . LYS A 1 300 ? 10.948 -3.855 9.261 1.00 83.12 300 LYS A N 1
ATOM 2327 C CA . LYS A 1 300 ? 9.803 -3.520 10.127 1.00 83.12 300 LYS A CA 1
ATOM 2328 C C . LYS A 1 300 ? 8.724 -2.751 9.367 1.00 83.12 300 LYS A C 1
ATOM 2330 O O . LYS A 1 300 ? 7.546 -2.904 9.667 1.00 83.12 300 LYS A O 1
ATOM 2335 N N . ASP A 1 301 ? 9.153 -1.890 8.449 1.00 85.00 301 ASP A N 1
ATOM 2336 C CA . ASP A 1 301 ? 8.271 -1.093 7.614 1.00 85.00 301 ASP A CA 1
ATOM 2337 C C . ASP A 1 301 ? 7.502 -1.952 6.608 1.00 85.00 301 ASP A C 1
ATOM 2339 O O . ASP A 1 301 ? 6.295 -1.765 6.512 1.00 85.00 301 ASP A O 1
ATOM 2343 N N . ASP A 1 302 ? 8.137 -2.958 5.999 1.00 90.88 302 ASP A N 1
ATOM 2344 C CA . ASP A 1 302 ? 7.492 -3.877 5.045 1.00 90.88 302 ASP A CA 1
ATOM 2345 C C . ASP A 1 302 ? 6.261 -4.583 5.656 1.00 90.88 302 ASP A C 1
ATOM 2347 O O . ASP A 1 302 ? 5.259 -4.813 4.983 1.00 90.88 302 ASP A O 1
ATOM 2351 N N . ILE A 1 303 ? 6.290 -4.892 6.963 1.00 94.44 303 ILE A N 1
ATOM 2352 C CA . ILE A 1 303 ? 5.141 -5.484 7.675 1.00 94.44 303 ILE A CA 1
ATOM 2353 C C . ILE A 1 303 ? 3.954 -4.522 7.709 1.00 94.44 303 ILE A C 1
ATOM 2355 O O . ILE A 1 303 ? 2.836 -4.925 7.400 1.00 94.44 303 ILE A O 1
ATOM 2359 N N . LEU A 1 304 ? 4.169 -3.260 8.091 1.00 96.31 304 LEU A N 1
ATOM 2360 C CA . LEU A 1 304 ? 3.076 -2.285 8.156 1.00 96.31 304 LEU A CA 1
ATOM 2361 C C . LEU A 1 304 ? 2.593 -1.883 6.758 1.00 96.31 304 LEU A C 1
ATOM 2363 O O . LEU A 1 304 ? 1.394 -1.678 6.571 1.00 96.31 304 LEU A O 1
ATOM 2367 N N . ASP A 1 305 ? 3.512 -1.809 5.795 1.00 97.00 305 ASP A N 1
ATOM 2368 C CA . ASP A 1 305 ? 3.228 -1.523 4.390 1.00 97.00 305 ASP A CA 1
ATOM 2369 C C . ASP A 1 305 ? 2.350 -2.647 3.784 1.00 97.00 305 ASP A C 1
ATOM 2371 O O . ASP A 1 305 ? 1.317 -2.367 3.168 1.00 97.00 305 ASP A O 1
ATOM 2375 N N . ALA A 1 306 ? 2.646 -3.920 4.079 1.00 98.06 306 ALA A N 1
ATOM 2376 C CA . ALA A 1 306 ? 1.788 -5.050 3.712 1.00 98.06 306 ALA A CA 1
ATOM 2377 C C . ALA A 1 306 ? 0.420 -5.016 4.423 1.00 98.06 306 ALA A C 1
ATOM 2379 O O . ALA A 1 306 ? -0.607 -5.272 3.797 1.00 98.06 306 ALA A O 1
ATOM 2380 N N . VAL A 1 307 ? 0.356 -4.668 5.715 1.00 98.31 307 VAL A N 1
ATOM 2381 C CA . VAL A 1 307 ? -0.927 -4.596 6.444 1.00 98.31 307 VAL A CA 1
ATOM 2382 C C . VAL A 1 307 ? -1.837 -3.510 5.878 1.00 98.31 307 VAL A C 1
ATOM 2384 O O . VAL A 1 307 ? -3.021 -3.766 5.667 1.00 98.31 307 VAL A O 1
ATOM 2387 N N . VAL A 1 308 ? -1.320 -2.309 5.600 1.00 98.44 308 VAL A N 1
ATOM 2388 C CA . VAL A 1 308 ? -2.156 -1.225 5.061 1.00 98.44 308 VAL A CA 1
ATOM 2389 C C . VAL A 1 308 ? -2.647 -1.535 3.643 1.00 98.44 308 VAL A C 1
ATOM 2391 O O . VAL A 1 308 ? -3.777 -1.189 3.290 1.00 98.44 308 VAL A O 1
ATOM 2394 N N . ALA A 1 309 ? -1.845 -2.250 2.848 1.00 98.69 309 ALA A N 1
ATOM 2395 C CA . ALA A 1 309 ? -2.271 -2.776 1.556 1.00 98.69 309 ALA A CA 1
ATOM 2396 C C . ALA A 1 309 ? -3.411 -3.800 1.712 1.00 98.69 309 ALA A C 1
ATOM 2398 O O . ALA A 1 309 ? -4.402 -3.722 0.986 1.00 98.69 309 ALA A O 1
ATOM 2399 N N . ALA A 1 310 ? -3.328 -4.696 2.704 1.00 98.44 310 ALA A N 1
ATOM 2400 C CA . ALA A 1 310 ? -4.372 -5.681 2.991 1.00 98.44 310 ALA A CA 1
ATOM 2401 C C . ALA A 1 310 ? -5.671 -5.019 3.473 1.00 98.44 310 ALA A C 1
ATOM 2403 O O . ALA A 1 310 ? -6.747 -5.375 2.999 1.00 98.44 310 ALA A O 1
ATOM 2404 N N . ILE A 1 311 ? -5.577 -4.017 4.359 1.00 98.00 311 ILE A N 1
ATOM 2405 C CA . ILE A 1 311 ? -6.725 -3.200 4.788 1.00 98.00 311 ILE A CA 1
ATOM 2406 C C . ILE A 1 311 ? -7.367 -2.544 3.568 1.00 98.00 311 ILE A C 1
ATOM 2408 O O . ILE A 1 311 ? -8.578 -2.607 3.397 1.00 98.00 311 ILE A O 1
ATOM 2412 N N . THR A 1 312 ? -6.560 -1.964 2.678 1.00 98.25 312 THR A N 1
ATOM 2413 C CA . THR A 1 312 ? -7.080 -1.346 1.454 1.00 98.25 312 THR A CA 1
ATOM 2414 C C . THR A 1 312 ? -7.822 -2.380 0.601 1.00 98.25 312 THR A C 1
ATOM 2416 O O . THR A 1 312 ? -8.944 -2.122 0.176 1.00 98.25 312 THR A O 1
ATOM 2419 N N . ALA A 1 313 ? -7.258 -3.576 0.412 1.00 97.75 313 ALA A N 1
ATOM 2420 C CA . ALA A 1 313 ? -7.899 -4.672 -0.318 1.00 97.75 313 ALA A CA 1
ATOM 2421 C C . ALA A 1 313 ? -9.204 -5.172 0.337 1.00 97.75 313 ALA A C 1
ATOM 2423 O O . ALA A 1 313 ? -10.098 -5.634 -0.363 1.00 97.75 313 ALA A O 1
ATOM 2424 N N . ALA A 1 314 ? -9.343 -5.056 1.658 1.00 96.50 314 ALA A N 1
ATOM 2425 C CA . ALA A 1 314 ? -10.495 -5.560 2.403 1.00 96.50 314 ALA A CA 1
ATOM 2426 C C . ALA A 1 314 ? -11.780 -4.716 2.275 1.00 96.50 314 ALA A C 1
ATOM 2428 O O . ALA A 1 314 ? -12.830 -5.158 2.742 1.00 96.50 314 ALA A O 1
ATOM 2429 N N . HIS A 1 315 ? -11.714 -3.542 1.631 1.00 94.75 315 HIS A N 1
ATOM 2430 C CA . HIS A 1 315 ? -12.836 -2.595 1.496 1.00 94.75 315 HIS A CA 1
ATOM 2431 C C . HIS A 1 315 ? -13.168 -2.255 0.032 1.00 94.75 315 HIS A C 1
ATOM 2433 O O . HIS A 1 315 ? -13.026 -1.096 -0.384 1.00 94.75 315 HIS A O 1
ATOM 2439 N N . PRO A 1 316 ? -13.597 -3.239 -0.784 1.00 93.44 316 PRO A N 1
ATOM 2440 C CA . PRO A 1 316 ? -13.858 -3.047 -2.212 1.00 93.44 316 PRO A CA 1
ATOM 2441 C C . PRO A 1 316 ? -14.893 -1.963 -2.534 1.00 93.44 316 PRO A C 1
ATOM 2443 O O . PRO A 1 316 ? -14.781 -1.263 -3.540 1.00 93.44 316 PRO A O 1
ATOM 2446 N N . GLU A 1 317 ? -15.867 -1.748 -1.657 1.00 92.94 317 GLU A N 1
ATOM 2447 C CA . GLU A 1 317 ? -16.882 -0.698 -1.765 1.00 92.94 317 GLU A CA 1
ATOM 2448 C C . GLU A 1 317 ? -16.310 0.729 -1.646 1.00 92.94 317 GLU A C 1
ATOM 2450 O O . GLU A 1 317 ? -16.912 1.707 -2.118 1.00 92.94 317 GLU A O 1
ATOM 2455 N N . ARG A 1 318 ? -15.120 0.853 -1.049 1.00 94.81 318 ARG A N 1
ATOM 2456 C CA . ARG A 1 318 ? -14.416 2.118 -0.819 1.00 94.81 318 ARG A CA 1
ATOM 2457 C C . ARG A 1 318 ? -13.250 2.354 -1.767 1.00 94.81 318 ARG A C 1
ATOM 2459 O O . ARG A 1 318 ? -12.636 3.414 -1.683 1.00 94.81 318 ARG A O 1
ATOM 2466 N N . TRP A 1 319 ? -12.948 1.436 -2.678 1.00 96.94 319 TRP A N 1
ATOM 2467 C CA . TRP A 1 319 ? -11.833 1.632 -3.598 1.00 96.94 319 TRP A CA 1
ATOM 2468 C C . TRP A 1 319 ? -12.017 2.867 -4.482 1.00 96.94 319 TRP A C 1
ATOM 2470 O O . TRP A 1 319 ? -13.084 3.120 -5.050 1.00 96.94 319 TRP A O 1
ATOM 2480 N N . ALA A 1 320 ? -10.925 3.603 -4.625 1.00 97.44 320 ALA A N 1
ATOM 2481 C CA . ALA A 1 320 ? -10.695 4.602 -5.650 1.00 97.44 320 ALA A CA 1
ATOM 2482 C C . ALA A 1 320 ? -9.287 4.407 -6.221 1.00 97.44 320 ALA A C 1
ATOM 2484 O O . ALA A 1 320 ? -8.476 3.655 -5.679 1.00 97.44 320 ALA A O 1
ATOM 2485 N N . THR A 1 321 ? -9.007 5.065 -7.340 1.00 98.19 321 THR A N 1
ATOM 2486 C CA . THR A 1 321 ? -7.721 4.966 -8.028 1.00 98.19 321 THR A CA 1
ATOM 2487 C C . THR A 1 321 ? -7.128 6.345 -8.240 1.00 98.19 321 THR A C 1
ATOM 2489 O O . THR A 1 321 ? -7.849 7.322 -8.446 1.00 98.19 321 THR A O 1
ATOM 2492 N N . LEU A 1 322 ? -5.802 6.411 -8.218 1.00 96.94 322 LEU A N 1
ATOM 2493 C CA . LEU A 1 322 ? -5.044 7.507 -8.805 1.00 96.94 322 LEU A CA 1
ATOM 2494 C C . LEU A 1 322 ? -4.491 7.036 -10.152 1.00 96.94 322 LEU A C 1
ATOM 2496 O O . LEU A 1 322 ? -3.750 6.054 -10.159 1.00 96.94 322 LEU A O 1
ATOM 2500 N N . PRO A 1 323 ? -4.791 7.709 -11.271 1.00 97.38 323 PRO A N 1
ATOM 2501 C CA . PRO A 1 323 ? -5.855 8.702 -11.415 1.00 97.38 323 PRO A CA 1
ATOM 2502 C C . PRO A 1 323 ? -7.251 8.073 -11.319 1.00 97.38 323 PRO A C 1
ATOM 2504 O O . PRO A 1 323 ? -7.408 6.858 -11.452 1.00 97.38 323 PRO A O 1
ATOM 2507 N N . ALA A 1 324 ? -8.284 8.903 -11.152 1.00 93.62 324 ALA A N 1
ATOM 2508 C CA . ALA A 1 324 ? -9.678 8.437 -11.126 1.00 93.62 324 ALA A CA 1
ATOM 2509 C C . ALA A 1 324 ? -10.103 7.731 -12.433 1.00 93.62 324 ALA A C 1
ATOM 2511 O O . ALA A 1 324 ? -11.021 6.916 -12.431 1.00 93.62 324 ALA A O 1
ATOM 2512 N N . ALA A 1 325 ? -9.423 8.037 -13.542 1.00 93.38 325 ALA A N 1
ATOM 2513 C CA . ALA A 1 325 ? -9.539 7.341 -14.819 1.00 93.38 325 ALA A CA 1
ATOM 2514 C C . ALA A 1 325 ? -8.142 6.870 -15.272 1.00 93.38 325 ALA A C 1
ATOM 2516 O O . ALA A 1 325 ? -7.417 7.653 -15.890 1.00 93.38 325 ALA A O 1
ATOM 2517 N N . PRO A 1 326 ? -7.730 5.635 -14.925 1.00 94.38 326 PRO A N 1
ATOM 2518 C CA . PRO A 1 326 ? -6.412 5.103 -15.265 1.00 94.38 326 PRO A CA 1
ATOM 2519 C C . PRO A 1 326 ? -6.162 5.005 -16.769 1.00 94.38 326 PRO A C 1
ATOM 2521 O O . PRO A 1 326 ? -6.971 4.454 -17.517 1.00 94.38 326 PRO A O 1
ATOM 2524 N N . ASP A 1 327 ? -4.988 5.472 -17.195 1.00 93.19 327 ASP A N 1
ATOM 2525 C CA . ASP A 1 327 ? -4.440 5.126 -18.504 1.00 93.19 327 ASP A CA 1
ATOM 2526 C C . ASP A 1 327 ? -4.094 3.631 -18.537 1.00 93.19 327 ASP A C 1
ATOM 2528 O O . ASP A 1 327 ? -3.617 3.067 -17.548 1.00 93.19 327 ASP A O 1
ATOM 2532 N N . LEU A 1 328 ? -4.226 3.009 -19.707 1.00 97.12 328 LEU A N 1
ATOM 2533 C CA . LEU A 1 328 ? -3.658 1.688 -19.959 1.00 97.12 328 LEU A CA 1
ATOM 2534 C C . LEU A 1 328 ? -2.259 1.817 -20.560 1.00 97.12 328 LEU A C 1
ATOM 2536 O O . LEU A 1 328 ? -1.969 2.731 -21.338 1.00 97.12 328 LEU A O 1
ATOM 2540 N N . ASP A 1 329 ? -1.386 0.882 -20.215 1.00 97.25 329 ASP A N 1
ATOM 2541 C CA . ASP A 1 329 ? -0.101 0.743 -20.879 1.00 97.25 329 ASP A CA 1
ATOM 2542 C C . ASP A 1 329 ? -0.221 0.032 -22.241 1.00 97.25 329 ASP A C 1
ATOM 2544 O O . ASP A 1 329 ? -1.297 -0.400 -22.659 1.00 97.25 329 ASP A O 1
ATOM 2548 N N . ALA A 1 330 ? 0.902 -0.116 -22.950 1.00 96.19 330 ALA A N 1
ATOM 2549 C CA . ALA A 1 330 ? 0.928 -0.728 -24.284 1.00 96.19 330 ALA A CA 1
ATOM 2550 C C . ALA A 1 330 ? 0.480 -2.207 -24.320 1.00 96.19 330 ALA A C 1
ATOM 2552 O O . ALA A 1 330 ? 0.237 -2.744 -25.399 1.00 96.19 330 ALA A O 1
ATOM 2553 N N . THR A 1 331 ? 0.386 -2.871 -23.165 1.00 95.56 331 THR A N 1
ATOM 2554 C CA . THR A 1 331 ? -0.038 -4.273 -23.009 1.00 95.56 331 THR A CA 1
ATOM 2555 C C . THR A 1 331 ? -1.451 -4.411 -22.428 1.00 95.56 331 THR A C 1
ATOM 2557 O O . THR A 1 331 ? -1.942 -5.529 -22.231 1.00 95.56 331 THR A O 1
ATOM 2560 N N . GLY A 1 332 ? -2.118 -3.280 -22.174 1.00 96.94 332 GLY A N 1
ATOM 2561 C CA . GLY A 1 332 ? -3.459 -3.214 -21.605 1.00 96.94 332 GLY A CA 1
ATOM 2562 C C . GLY A 1 332 ? -3.507 -3.323 -20.080 1.00 96.94 332 GLY A C 1
ATOM 2563 O O . GLY A 1 332 ? -4.584 -3.579 -19.549 1.00 96.94 332 GLY A O 1
ATOM 2564 N N . LEU A 1 333 ? -2.381 -3.164 -19.372 1.00 97.94 333 LEU A N 1
ATOM 2565 C CA . LEU A 1 333 ? -2.378 -3.100 -17.906 1.00 97.94 333 LEU A CA 1
ATOM 2566 C C . LEU A 1 333 ? -2.709 -1.673 -17.440 1.00 97.94 333 LEU A C 1
ATOM 2568 O O . LEU A 1 333 ? -2.148 -0.723 -17.997 1.00 97.94 333 LEU A O 1
ATOM 2572 N N . PRO A 1 334 ? -3.586 -1.493 -16.436 1.00 97.62 334 PRO A N 1
ATOM 2573 C CA . PRO A 1 334 ? -3.888 -0.174 -15.898 1.00 97.62 334 PRO A CA 1
ATOM 2574 C C . PRO A 1 334 ? -2.683 0.394 -15.142 1.00 97.62 334 PRO A C 1
ATOM 2576 O O . PRO A 1 334 ? -2.063 -0.296 -14.338 1.00 97.62 334 PRO A O 1
ATOM 2579 N N . MET A 1 335 ? -2.359 1.660 -15.404 1.00 98.19 335 MET A N 1
ATOM 2580 C CA . MET A 1 335 ? -1.379 2.437 -14.641 1.00 98.19 335 MET A CA 1
ATOM 2581 C C . MET A 1 335 ? -2.108 3.216 -13.549 1.00 98.19 335 MET A C 1
ATOM 2583 O O . MET A 1 335 ? -2.505 4.367 -13.746 1.00 98.19 335 MET A O 1
ATOM 2587 N N . GLU A 1 336 ? -2.296 2.567 -12.405 1.00 98.12 336 GLU A N 1
ATOM 2588 C CA . GLU A 1 336 ? -3.098 3.062 -11.288 1.00 98.12 336 GLU A CA 1
ATOM 2589 C C . GLU A 1 336 ? -2.421 2.817 -9.937 1.00 98.12 336 GLU A C 1
ATOM 2591 O O . GLU A 1 336 ? -1.554 1.963 -9.816 1.00 98.12 336 GLU A O 1
ATOM 2596 N N . MET A 1 337 ? -2.852 3.543 -8.909 1.00 98.56 337 MET A N 1
ATOM 2597 C CA . MET A 1 337 ? -2.635 3.173 -7.508 1.00 98.56 337 MET A CA 1
ATOM 2598 C C . MET A 1 337 ? -3.990 3.135 -6.812 1.00 98.56 337 MET A C 1
ATOM 2600 O O . MET A 1 337 ? -4.692 4.151 -6.784 1.00 98.56 337 MET A O 1
ATOM 2604 N N . VAL A 1 338 ? -4.374 1.977 -6.276 1.00 98.75 338 VAL A N 1
ATOM 2605 C CA . VAL A 1 338 ? -5.639 1.814 -5.551 1.00 98.75 338 VAL A CA 1
ATOM 2606 C C . VAL A 1 338 ? -5.494 2.327 -4.117 1.00 98.75 338 VAL A C 1
ATOM 2608 O O . VAL A 1 338 ? -4.452 2.162 -3.485 1.00 98.75 338 VAL A O 1
ATOM 2611 N N . TYR A 1 339 ? -6.539 2.969 -3.600 1.00 98.44 339 TYR A N 1
ATOM 2612 C CA . TYR A 1 339 ? -6.605 3.477 -2.230 1.00 98.44 339 TYR A CA 1
ATOM 2613 C C . TYR A 1 339 ? -8.057 3.513 -1.720 1.00 98.44 339 TYR A C 1
ATOM 2615 O O . TYR A 1 339 ? -8.994 3.271 -2.486 1.00 98.44 339 TYR A O 1
ATOM 2623 N N . LEU A 1 340 ? -8.259 3.806 -0.429 1.00 97.25 340 LEU A N 1
ATOM 2624 C CA . LEU A 1 340 ? -9.595 3.987 0.155 1.00 97.25 340 LEU A CA 1
ATOM 2625 C C . LEU A 1 340 ? -10.078 5.436 0.020 1.00 97.25 340 LEU A C 1
ATOM 2627 O O . LEU A 1 340 ? -9.382 6.360 0.429 1.00 97.25 340 LEU A O 1
ATOM 2631 N N . LYS A 1 341 ? -11.277 5.640 -0.522 1.00 90.69 341 LYS A N 1
ATOM 2632 C CA . LYS A 1 341 ? -11.897 6.968 -0.624 1.00 90.69 341 LYS A CA 1
ATOM 2633 C C . LYS A 1 341 ? -12.552 7.447 0.669 1.00 90.69 341 LYS A C 1
ATOM 2635 O O . LYS A 1 341 ? -12.967 6.597 1.507 1.00 90.69 341 LYS A O 1
#

InterPro domains:
  IPR007362 Protein of unknown function DUF429 [PF04250] (110-326)

Foldseek 3Di:
DVVLVLLLVLLVLCVVVLAAEELAQVCVLSVHDSVVSDVSLPDQAQSSFSYPHPPPSGNPPDDPRSHNPSNPVDVDYHYHVVSSVVSVVVSVVDDPCLVPLAFDQFKFWFWEQWPQAIKIWIAGRLDIAIDDDNAVVVVLVPGDPPYAYEYAEFWFFAALEPDAFLQLVVLLVLQPPPDSVVRDGAQHPVLLPDDDQVRSQVVCCVRYVGGDDPVNVVCSPVNNRLHVCCLVDPSSLNHYDYAHLQQLQCQLVVSHGQPDDLPDPSSLVSLVVSLCSNRVPCVVNLVVVVVPDDCNTAPSSSSSSGSSSRSLRRCPVFKAWRVNDFDHHPSRITRIHIYGD

Secondary structure (DSSP, 8-state):
-HHHHHHHHHHHHHHHTT-EEEHHHHHHHTT--HHHHHHHH-S--GGGGGEE-TTTSS-TT--GGGS-TTTTS---EE-SHHHHHHHHHHHHSS----------SS-EEEEEEETTEEEEEEEETTEEEEEEESSHHHHHHHSPTT-EEEESS--S--SS--PPPHHHHHHHHHHTTSSGGGSPPPPPGGGGG-SSHHHHHHHHHHHHS-PPPHHHHHTHHHHHHHHHHHHH-HHHHHHEEEB-HHHHHHHHTTTPPPSS-TTSHHHHHHHHHHHHHH-TTHHHHHHHHHHHS-TTTS-HHHHHHHHHHHHHHT-GGGEEEEEEEEEE-TTS-EEEEEEE-